Protein AF-A0AAV9BWQ8-F1 (afdb_monomer_lite)

Radius of gyration: 29.2 Å; chains: 1; bounding box: 65×79×68 Å

Sequence (213 aa):
MFTISGAEAYKNYTVGDKLGWFDDLQTPEINYQKWVDGKNFSLGDFLIFNTDKNHSVIQTYNQTTYKLCDYYDATDDTTEWSTAQPAVDNTAVTVAVPLLKEGTTYFFSGNYDGEQCQHGQHFEIDVSHGAGLPPDLKSQYSSGGGDSPGPSASTSGADDQSTPDTVIPSNFDKPTDNGNAKEASTSAAVVGGGGGLGPMGVVVVVGWAWMVW

Structure (mmCIF, N/CA/C/O backbone):
data_AF-A0AAV9BWQ8-F1
#
_entry.id   AF-A0AAV9BWQ8-F1
#
loop_
_atom_site.group_PDB
_atom_site.id
_atom_site.type_symbol
_atom_site.label_atom_id
_atom_site.label_alt_id
_atom_site.label_comp_id
_atom_site.label_asym_id
_atom_site.label_entity_id
_atom_site.label_seq_id
_atom_site.pdbx_PDB_ins_code
_atom_site.Cartn_x
_atom_site.Cartn_y
_atom_site.Cartn_z
_atom_site.occupancy
_atom_site.B_iso_or_equiv
_atom_site.auth_seq_id
_atom_site.auth_comp_id
_atom_site.auth_asym_id
_atom_site.auth_atom_id
_atom_site.pdbx_PDB_model_num
ATOM 1 N N . MET A 1 1 ? -36.352 -0.704 21.740 1.00 42.94 1 MET A N 1
ATOM 2 C CA . MET A 1 1 ? -35.110 -1.503 21.746 1.00 42.94 1 MET A CA 1
ATOM 3 C C . MET A 1 1 ? -33.990 -0.568 21.338 1.00 42.94 1 MET A C 1
ATOM 5 O O . MET A 1 1 ? -34.019 -0.091 20.216 1.00 42.94 1 MET A O 1
ATOM 9 N N . PHE A 1 2 ? -33.091 -0.222 22.258 1.00 44.94 2 PHE A N 1
ATOM 10 C CA . PHE A 1 2 ? -31.876 0.517 21.922 1.00 44.94 2 PHE A CA 1
ATOM 11 C C . PHE A 1 2 ? -30.828 -0.512 21.512 1.00 44.94 2 PHE A C 1
ATOM 13 O O . PHE A 1 2 ? -30.399 -1.317 22.336 1.00 44.94 2 PHE A O 1
ATOM 20 N N . THR A 1 3 ? -30.471 -0.539 20.232 1.00 43.88 3 THR A N 1
ATOM 21 C CA . THR A 1 3 ? -29.287 -1.256 19.769 1.00 43.88 3 THR A CA 1
ATOM 22 C C . THR A 1 3 ? -28.078 -0.474 20.262 1.00 43.88 3 THR A C 1
ATOM 24 O O . THR A 1 3 ? -27.823 0.633 19.793 1.00 43.88 3 THR A O 1
ATOM 27 N N . ILE A 1 4 ? -27.363 -1.017 21.245 1.00 48.72 4 ILE A N 1
ATOM 28 C CA . ILE A 1 4 ? -26.025 -0.534 21.579 1.00 48.72 4 ILE A CA 1
ATOM 29 C C . ILE A 1 4 ? -25.166 -0.897 20.369 1.00 48.72 4 ILE A C 1
ATOM 31 O O . ILE A 1 4 ? -24.849 -2.067 20.169 1.00 48.72 4 ILE A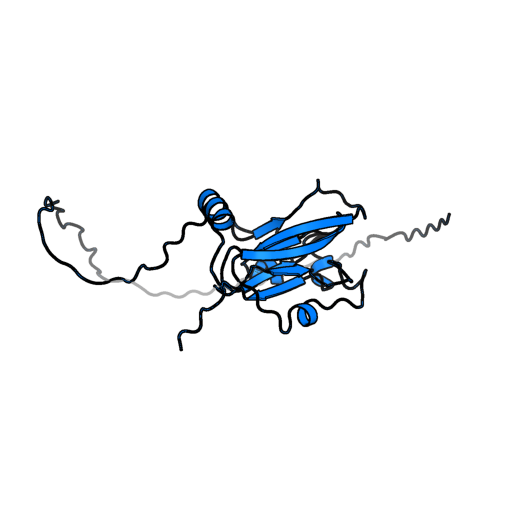 O 1
ATOM 35 N N . SER A 1 5 ? -24.877 0.087 19.517 1.00 52.53 5 SER A N 1
ATOM 36 C CA . SER A 1 5 ? -23.858 -0.064 18.483 1.00 52.53 5 SER A CA 1
ATOM 37 C C . SER A 1 5 ? -22.551 -0.336 19.216 1.00 52.53 5 SER A C 1
ATOM 39 O O . SER A 1 5 ? -22.066 0.526 19.948 1.00 52.53 5 SER A O 1
ATOM 41 N N . GLY A 1 6 ? -22.029 -1.557 19.102 1.00 50.12 6 GLY A N 1
ATOM 42 C CA . GLY A 1 6 ? -20.669 -1.838 19.543 1.00 50.12 6 GLY A CA 1
ATOM 43 C C . GLY A 1 6 ? -19.727 -0.889 18.809 1.00 50.12 6 GLY A C 1
ATOM 44 O O . GLY A 1 6 ? -19.946 -0.608 17.632 1.00 50.12 6 GLY A O 1
ATOM 45 N N . ALA A 1 7 ? -18.722 -0.359 19.504 1.00 57.81 7 ALA A N 1
ATOM 46 C CA . ALA A 1 7 ? -17.639 0.342 18.832 1.00 57.81 7 ALA A CA 1
ATOM 47 C C . ALA A 1 7 ? -17.035 -0.627 17.807 1.00 57.81 7 ALA A C 1
ATOM 49 O O . ALA A 1 7 ? -16.604 -1.720 18.187 1.00 57.81 7 ALA A O 1
ATOM 50 N N . GLU A 1 8 ? -17.068 -0.277 16.520 1.00 67.75 8 GLU A N 1
ATOM 51 C CA . GLU A 1 8 ? -16.356 -1.066 15.522 1.00 67.75 8 GLU A CA 1
ATOM 52 C C . GLU A 1 8 ? -14.868 -1.022 15.873 1.00 67.75 8 GLU A C 1
ATOM 54 O O . GLU A 1 8 ? -14.282 0.048 16.031 1.00 67.75 8 GLU A O 1
ATOM 59 N N . ALA A 1 9 ? -14.278 -2.195 16.096 1.00 83.06 9 ALA A N 1
ATOM 60 C CA . ALA A 1 9 ? -12.858 -2.296 16.377 1.00 83.06 9 ALA A CA 1
ATOM 61 C C . ALA A 1 9 ? -12.066 -2.019 15.094 1.00 83.06 9 ALA A C 1
ATOM 63 O O . ALA A 1 9 ? -12.420 -2.540 14.034 1.00 83.06 9 ALA A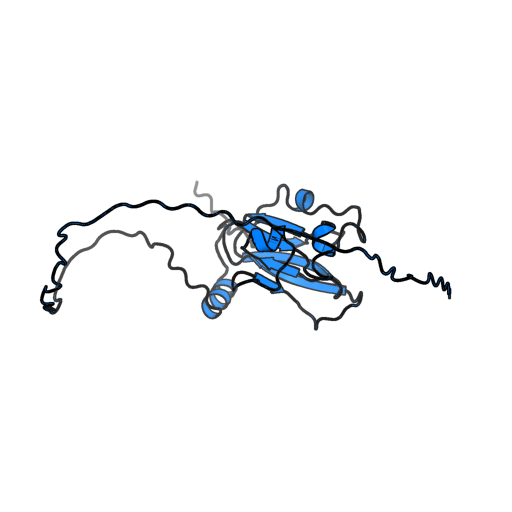 O 1
ATOM 64 N N . TYR A 1 10 ? -10.982 -1.250 15.219 1.00 94.19 10 TYR A N 1
ATOM 65 C CA . TYR A 1 10 ? -10.008 -1.047 14.147 1.00 94.19 10 TYR A CA 1
ATOM 66 C C . TYR A 1 10 ? -9.435 -2.382 13.674 1.00 94.19 10 TYR A C 1
ATOM 68 O O . TYR A 1 10 ? -9.206 -3.300 14.473 1.00 94.19 10 TYR A O 1
ATOM 76 N N . LYS A 1 11 ? -9.214 -2.492 12.367 1.00 96.56 11 LYS A N 1
ATOM 77 C CA . LYS A 1 11 ? -8.827 -3.730 11.692 1.00 96.56 11 LYS A CA 1
ATOM 78 C C . LYS A 1 11 ? -7.412 -3.633 11.152 1.00 96.56 11 LYS A C 1
ATOM 80 O O . LYS A 1 11 ? -6.976 -2.595 10.667 1.00 96.56 11 LYS A O 1
ATOM 85 N N . ASN A 1 12 ? -6.735 -4.775 11.160 1.00 97.81 12 ASN A N 1
ATOM 86 C CA . ASN A 1 12 ? -5.465 -4.956 10.474 1.00 97.81 12 ASN A CA 1
ATOM 87 C C . ASN A 1 12 ? -5.713 -5.783 9.212 1.00 97.81 12 ASN A C 1
ATOM 89 O O . ASN A 1 12 ? -6.176 -6.923 9.298 1.00 97.81 12 ASN A O 1
ATOM 93 N N . TYR A 1 13 ? -5.388 -5.224 8.054 1.00 98.50 13 TYR A N 1
ATOM 94 C CA . TYR A 1 13 ? -5.490 -5.886 6.761 1.00 98.50 13 TYR A CA 1
ATOM 95 C C . TYR A 1 13 ? -4.105 -6.314 6.294 1.00 98.50 13 TYR A C 1
ATOM 97 O O . TYR A 1 13 ? -3.257 -5.475 6.005 1.00 98.50 13 TYR A O 1
ATOM 105 N N . THR A 1 14 ? -3.865 -7.619 6.195 1.00 98.69 14 THR A N 1
ATOM 106 C CA . THR A 1 14 ? -2.623 -8.130 5.605 1.00 98.69 14 THR A CA 1
ATOM 107 C C . THR A 1 14 ? -2.6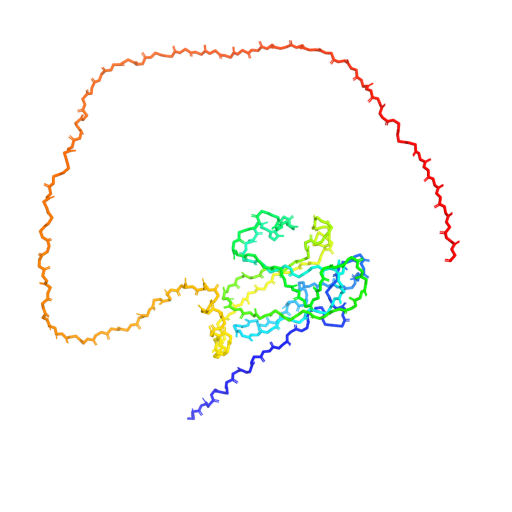95 -8.021 4.089 1.00 98.69 14 THR A C 1
ATOM 109 O O . THR A 1 14 ? -3.511 -8.693 3.456 1.00 98.69 14 THR A O 1
ATOM 112 N N . VAL A 1 15 ? -1.858 -7.159 3.516 1.00 98.75 15 VAL A N 1
ATOM 113 C CA . VAL A 1 15 ? -1.804 -6.897 2.074 1.00 98.75 15 VAL A CA 1
ATOM 114 C C . VAL A 1 15 ? -1.319 -8.146 1.343 1.00 98.75 15 VAL A C 1
ATOM 116 O O . VAL A 1 15 ? -0.321 -8.747 1.735 1.00 98.75 15 VAL A O 1
ATOM 119 N N . GLY A 1 16 ? -2.078 -8.577 0.331 1.00 98.19 16 GLY A N 1
ATOM 120 C CA . GLY A 1 16 ? -1.796 -9.803 -0.423 1.00 98.19 16 GLY A CA 1
ATOM 121 C C . GLY A 1 16 ? -1.959 -11.105 0.371 1.00 98.19 16 GLY A C 1
ATOM 122 O O . GLY A 1 16 ? -1.564 -12.172 -0.094 1.00 98.19 16 GLY A O 1
ATOM 123 N N . ASP A 1 17 ? -2.548 -11.054 1.568 1.00 97.88 17 ASP A N 1
ATOM 124 C CA . ASP A 1 17 ? -2.766 -12.206 2.445 1.00 97.88 17 ASP A CA 1
ATOM 125 C C . ASP A 1 17 ? -1.473 -13.016 2.695 1.00 97.88 17 ASP A C 1
ATOM 127 O O . ASP A 1 17 ? -0.549 -12.545 3.354 1.00 97.88 17 ASP A O 1
ATOM 131 N N . LYS A 1 18 ? -1.400 -14.256 2.196 1.00 97.56 18 LYS A N 1
ATOM 132 C CA . LYS A 1 18 ? -0.220 -15.130 2.339 1.00 97.56 18 LYS A CA 1
ATOM 133 C C . LYS A 1 18 ? 0.846 -14.886 1.275 1.00 97.56 18 LYS A C 1
ATOM 135 O O . LYS A 1 18 ? 1.959 -15.373 1.440 1.00 97.56 18 LYS A O 1
ATOM 140 N N . LEU A 1 19 ? 0.478 -14.213 0.190 1.00 98.12 19 LEU A N 1
ATOM 141 C CA . LEU A 1 19 ? 1.364 -13.921 -0.930 1.00 98.12 19 LEU A CA 1
ATOM 142 C C . LEU A 1 19 ? 2.254 -12.711 -0.623 1.00 98.12 19 LEU A C 1
ATOM 144 O O . LEU A 1 19 ? 3.373 -12.666 -1.107 1.00 98.12 19 LEU A O 1
ATOM 148 N N . GLY A 1 20 ? 1.805 -11.798 0.244 1.00 98.25 20 GLY A N 1
ATOM 149 C CA . GLY A 1 20 ? 2.589 -10.645 0.689 1.00 98.25 20 GLY A CA 1
ATOM 150 C C . GLY A 1 20 ? 2.551 -9.468 -0.285 1.00 98.25 20 GLY A C 1
ATOM 151 O O . GLY A 1 20 ? 1.622 -9.339 -1.082 1.00 98.25 20 GLY A O 1
ATOM 152 N N . TRP A 1 21 ? 3.546 -8.588 -0.167 1.00 98.62 21 TRP A N 1
ATOM 153 C CA . TRP A 1 21 ? 3.700 -7.374 -0.963 1.00 98.62 21 TRP A CA 1
ATOM 154 C C . TRP A 1 21 ? 4.874 -7.508 -1.935 1.00 98.62 21 TRP A C 1
ATOM 156 O O . TRP A 1 21 ? 5.981 -7.081 -1.631 1.00 98.62 21 TRP A O 1
ATOM 166 N N . PHE A 1 22 ? 4.612 -8.086 -3.103 1.00 98.19 22 PHE A N 1
ATOM 167 C CA . PHE A 1 22 ? 5.568 -8.307 -4.194 1.00 98.19 22 PHE A CA 1
ATOM 168 C C . PHE A 1 22 ? 4.934 -8.003 -5.559 1.00 98.19 22 PHE A C 1
ATOM 170 O O . PHE A 1 22 ? 3.705 -7.920 -5.670 1.00 98.19 22 PHE A O 1
ATOM 177 N N . ASP A 1 23 ? 5.758 -7.830 -6.588 1.00 97.69 23 ASP A N 1
ATOM 178 C CA . ASP A 1 23 ? 5.297 -7.709 -7.974 1.00 97.69 23 ASP A CA 1
ATOM 179 C C . ASP A 1 23 ? 4.858 -9.060 -8.577 1.00 97.69 23 ASP A C 1
ATOM 181 O O . ASP A 1 23 ? 5.031 -10.136 -7.987 1.00 97.69 23 ASP A O 1
ATOM 185 N N . ASP A 1 24 ? 4.241 -9.000 -9.758 1.00 96.50 24 ASP A N 1
ATOM 186 C CA . ASP A 1 24 ? 3.744 -10.171 -10.482 1.00 96.50 24 ASP A CA 1
ATOM 187 C C . ASP A 1 24 ? 4.852 -11.020 -11.127 1.00 96.50 24 ASP A C 1
ATOM 189 O O . ASP A 1 24 ? 4.616 -12.184 -11.464 1.00 96.50 24 ASP A O 1
ATOM 193 N N . LEU A 1 25 ? 6.076 -10.495 -11.236 1.00 96.69 25 LEU A N 1
ATOM 194 C CA . LEU A 1 25 ? 7.233 -11.244 -11.720 1.00 96.69 25 LEU A CA 1
ATOM 195 C C . LEU A 1 25 ? 7.736 -12.206 -10.644 1.00 96.69 25 LEU A C 1
ATOM 197 O O . LEU A 1 25 ? 8.076 -13.355 -10.943 1.00 96.69 25 LEU A O 1
ATOM 201 N N . GLN A 1 26 ? 7.762 -11.756 -9.390 1.00 95.94 26 GLN A N 1
ATOM 202 C CA . GLN A 1 26 ? 8.142 -12.572 -8.243 1.00 95.94 26 GLN A CA 1
ATOM 203 C C . GLN A 1 26 ? 6.993 -13.464 -7.771 1.00 95.94 26 GLN A C 1
ATOM 205 O O . GLN A 1 26 ? 7.217 -14.635 -7.450 1.00 95.94 26 GLN A O 1
ATOM 210 N N . THR A 1 27 ? 5.766 -12.934 -7.733 1.00 97.38 27 THR A N 1
ATOM 211 C CA . THR A 1 27 ? 4.587 -13.654 -7.229 1.00 97.38 27 THR A CA 1
ATOM 212 C C . THR A 1 27 ? 3.426 -13.588 -8.229 1.00 97.38 27 THR A C 1
ATOM 214 O O . THR A 1 27 ? 2.460 -12.870 -7.995 1.00 97.38 27 THR A O 1
ATOM 217 N N . PRO A 1 28 ? 3.430 -14.394 -9.309 1.00 97.31 28 PRO A N 1
ATOM 218 C CA . PRO A 1 28 ? 2.453 -14.278 -10.405 1.00 97.31 28 PRO A CA 1
ATOM 219 C C . PRO A 1 28 ? 0.980 -14.491 -10.028 1.00 97.31 28 PRO A C 1
ATOM 221 O O . PRO A 1 28 ? 0.079 -14.169 -10.799 1.00 97.31 28 PRO A O 1
ATOM 224 N N . GLU A 1 29 ? 0.710 -15.087 -8.864 1.00 97.19 29 GLU A N 1
ATOM 225 C CA . GLU A 1 29 ? -0.651 -15.312 -8.366 1.00 97.19 29 GLU A CA 1
ATOM 226 C C . GLU A 1 29 ? -1.250 -14.082 -7.662 1.00 97.19 29 GLU A C 1
ATOM 228 O O . GLU A 1 29 ? -2.447 -14.080 -7.351 1.00 97.19 29 GLU A O 1
ATOM 233 N N . ILE A 1 30 ? -0.446 -13.047 -7.385 1.00 97.12 30 ILE A N 1
ATOM 234 C CA . ILE A 1 30 ? -0.905 -11.859 -6.670 1.00 97.12 30 ILE A CA 1
ATOM 235 C C . ILE A 1 30 ? -1.810 -10.998 -7.552 1.00 97.12 30 ILE A C 1
ATOM 237 O O . ILE A 1 30 ? -1.550 -10.749 -8.724 1.00 97.12 30 ILE A O 1
ATOM 241 N N . ASN A 1 31 ? -2.908 -10.524 -6.971 1.00 97.56 31 ASN A N 1
ATOM 242 C CA . ASN A 1 31 ? -3.768 -9.535 -7.603 1.00 97.56 31 ASN A CA 1
ATOM 243 C C . ASN A 1 31 ? -4.335 -8.623 -6.520 1.00 97.56 31 ASN A C 1
ATOM 245 O O . ASN A 1 31 ? -5.271 -8.999 -5.807 1.00 97.56 31 ASN A O 1
ATOM 249 N N . TYR A 1 32 ? -3.754 -7.432 -6.377 1.00 98.56 32 TYR A N 1
ATOM 250 C CA . TYR A 1 32 ? -4.147 -6.532 -5.299 1.00 98.56 32 TYR A CA 1
ATOM 251 C C . TYR A 1 32 ? -5.538 -5.941 -5.487 1.00 98.56 32 TYR A C 1
ATOM 253 O O . TYR A 1 32 ? -6.217 -5.721 -4.493 1.00 98.56 32 TYR A O 1
ATOM 261 N N . GLN A 1 33 ? -6.014 -5.770 -6.724 1.00 96.38 33 GLN A N 1
ATOM 262 C CA . GLN A 1 33 ? -7.392 -5.337 -6.959 1.00 96.38 33 GLN A CA 1
ATOM 263 C C . GLN A 1 33 ? -8.382 -6.359 -6.392 1.00 96.38 33 GLN A C 1
ATOM 265 O O . GLN A 1 33 ? -9.246 -6.022 -5.590 1.00 96.38 33 GLN A O 1
ATOM 270 N N . LYS A 1 34 ? -8.181 -7.640 -6.712 1.00 97.94 34 LYS A N 1
ATOM 271 C CA . LYS A 1 34 ? -8.979 -8.737 -6.156 1.00 97.94 34 LYS A CA 1
ATOM 272 C C . LYS A 1 34 ? -8.825 -8.853 -4.640 1.00 97.94 34 LYS A C 1
ATOM 274 O O . LYS A 1 34 ? -9.756 -9.270 -3.957 1.00 97.94 34 LYS A O 1
ATOM 279 N N . TRP A 1 35 ? -7.649 -8.527 -4.106 1.00 98.44 35 TRP A N 1
ATOM 280 C CA . TRP A 1 35 ? -7.456 -8.456 -2.664 1.00 98.44 35 TRP A CA 1
ATOM 281 C C . TRP A 1 35 ? -8.253 -7.297 -2.050 1.00 98.44 35 TRP A C 1
ATOM 283 O O . TRP A 1 35 ? -8.842 -7.494 -0.993 1.00 98.44 35 TRP A O 1
ATOM 293 N N . VAL A 1 36 ? -8.329 -6.126 -2.678 1.00 98.50 36 VAL A N 1
ATOM 294 C CA . VAL A 1 36 ? -9.141 -4.993 -2.199 1.00 98.50 36 VAL A CA 1
ATOM 295 C C . VAL A 1 36 ? -10.638 -5.320 -2.232 1.00 98.50 36 VAL A C 1
ATOM 297 O O . VAL A 1 36 ? -11.370 -4.925 -1.322 1.00 98.50 36 VAL A O 1
ATOM 300 N N . ASP A 1 37 ? -11.093 -6.071 -3.236 1.00 97.69 37 ASP A N 1
ATOM 301 C CA . ASP A 1 37 ? -12.511 -6.356 -3.459 1.00 97.69 37 ASP A CA 1
ATOM 302 C C . ASP A 1 37 ? -13.226 -6.902 -2.205 1.00 97.69 37 ASP A C 1
ATOM 304 O O . ASP A 1 37 ? -12.840 -7.901 -1.591 1.00 97.69 37 ASP A O 1
ATOM 308 N N . GLY A 1 38 ? -14.323 -6.238 -1.826 1.00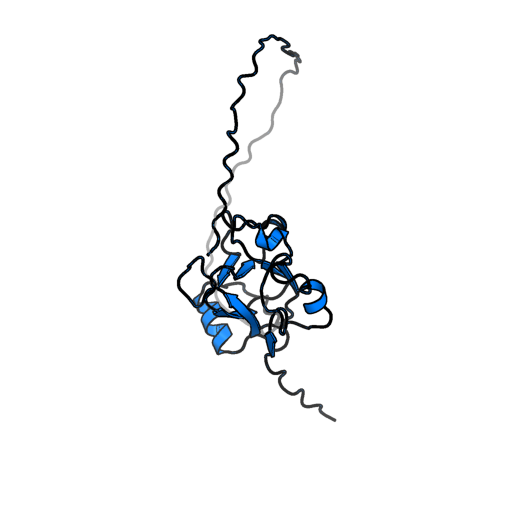 94.31 38 GLY A N 1
ATOM 309 C CA . GLY A 1 38 ? -15.165 -6.623 -0.688 1.00 94.31 38 GLY A CA 1
ATOM 310 C C . GLY A 1 38 ? -14.619 -6.246 0.695 1.00 94.31 38 GLY A C 1
ATOM 311 O O . GLY A 1 38 ? -15.266 -6.562 1.696 1.00 94.31 38 GLY A O 1
ATOM 312 N N . LYS A 1 39 ? -13.465 -5.570 0.781 1.00 97.81 39 LYS A N 1
ATOM 313 C CA . LYS A 1 39 ? -12.956 -4.981 2.030 1.00 97.81 39 LYS A CA 1
ATOM 314 C C . LYS A 1 39 ? -13.510 -3.566 2.226 1.00 97.81 39 LYS A C 1
ATOM 316 O O . LYS A 1 39 ? -13.844 -2.881 1.266 1.00 97.81 39 LYS A O 1
ATOM 321 N N . ASN A 1 40 ? -13.614 -3.135 3.484 1.00 96.81 40 ASN A N 1
ATOM 322 C CA . ASN A 1 40 ? -14.054 -1.785 3.837 1.00 96.81 40 ASN A CA 1
ATOM 323 C C . ASN A 1 40 ? -13.034 -1.135 4.767 1.00 96.81 40 ASN A C 1
ATOM 325 O O . ASN A 1 40 ? -12.954 -1.493 5.945 1.00 96.81 40 ASN A O 1
ATOM 329 N N . PHE A 1 41 ? -12.274 -0.189 4.232 1.00 98.25 41 PHE A N 1
ATOM 330 C CA . PHE A 1 41 ? -11.227 0.506 4.965 1.00 98.25 41 PHE A CA 1
ATOM 331 C C . PHE A 1 41 ? -11.803 1.732 5.669 1.00 98.25 41 PHE A C 1
ATOM 333 O O . PHE A 1 41 ? -12.628 2.469 5.120 1.00 98.25 41 PHE A O 1
ATOM 340 N N . SER A 1 42 ? -11.402 1.928 6.918 1.00 97.75 42 SER A N 1
ATOM 341 C CA . SER A 1 42 ? -11.826 3.060 7.735 1.00 97.75 42 SER A CA 1
ATOM 342 C C . SER A 1 42 ? -10.637 3.745 8.389 1.00 97.75 42 SER A C 1
ATOM 344 O O . SER A 1 42 ? -9.567 3.152 8.538 1.00 97.75 42 SER A O 1
ATOM 346 N N . LEU A 1 43 ? -10.834 4.993 8.811 1.00 97.25 43 LEU A N 1
ATOM 347 C CA . LEU A 1 43 ? -9.869 5.685 9.656 1.00 97.25 43 LEU A CA 1
ATOM 348 C C . LEU A 1 43 ? -9.467 4.815 10.854 1.00 97.25 43 LEU A C 1
ATOM 350 O O . LEU A 1 43 ? -10.309 4.224 11.528 1.00 97.25 43 LEU A O 1
ATOM 354 N N . GLY A 1 44 ? -8.164 4.764 11.115 1.00 96.00 44 GLY A N 1
ATOM 355 C CA . GLY A 1 44 ? -7.573 4.017 12.220 1.00 96.00 44 GLY A CA 1
ATOM 356 C C . GLY A 1 44 ? -7.326 2.534 11.952 1.00 96.00 44 GLY A C 1
ATOM 357 O O . GLY A 1 44 ? -6.652 1.896 12.762 1.00 96.00 44 GLY A O 1
ATOM 358 N N . ASP A 1 45 ? -7.805 1.994 10.828 1.00 98.25 45 ASP A N 1
ATOM 359 C CA . ASP A 1 45 ? -7.367 0.684 10.348 1.00 98.25 45 ASP A CA 1
ATOM 360 C C . ASP A 1 45 ? -5.881 0.721 9.949 1.00 98.25 45 ASP A C 1
ATOM 362 O O . ASP A 1 45 ? -5.310 1.778 9.665 1.00 98.25 45 ASP A O 1
ATOM 366 N N . PHE A 1 46 ? -5.258 -0.454 9.896 1.00 98.06 46 PHE A N 1
ATOM 367 C CA . PHE A 1 46 ? -3.877 -0.626 9.454 1.00 98.06 46 PHE A CA 1
ATOM 368 C C . PHE A 1 46 ? -3.791 -1.534 8.237 1.00 98.06 46 PHE A C 1
ATOM 370 O O . PHE A 1 46 ? -4.436 -2.584 8.174 1.00 98.06 46 PHE A O 1
ATOM 377 N N . LEU A 1 47 ? -2.902 -1.178 7.316 1.00 98.81 47 LEU A N 1
ATOM 378 C CA . LEU A 1 47 ? -2.416 -2.073 6.276 1.00 98.81 47 LEU A CA 1
ATOM 379 C C . LEU A 1 47 ? -1.080 -2.670 6.715 1.00 98.81 47 LEU A C 1
ATOM 381 O O . LEU A 1 47 ? -0.160 -1.949 7.099 1.00 98.81 47 LEU A O 1
ATOM 385 N N . ILE A 1 48 ? -0.985 -3.995 6.680 1.00 98.69 48 ILE A N 1
ATOM 386 C CA . ILE A 1 48 ? 0.196 -4.751 7.092 1.00 98.69 48 ILE A CA 1
ATOM 387 C C . ILE A 1 48 ? 0.845 -5.337 5.844 1.00 98.69 48 ILE A C 1
ATOM 389 O O . ILE A 1 48 ? 0.327 -6.285 5.250 1.00 98.69 48 ILE A O 1
ATOM 393 N N . PHE A 1 49 ? 1.982 -4.771 5.465 1.00 98.75 49 PHE A N 1
ATOM 394 C CA . PHE A 1 49 ? 2.777 -5.185 4.319 1.00 98.75 49 PHE A CA 1
ATOM 395 C C . PHE A 1 49 ? 3.857 -6.154 4.789 1.00 98.75 49 PHE A C 1
ATOM 397 O O . PHE A 1 49 ? 4.771 -5.761 5.513 1.00 98.75 49 PHE A O 1
ATOM 404 N N . ASN A 1 50 ? 3.746 -7.420 4.392 1.00 98.38 50 ASN A N 1
ATOM 405 C CA . ASN A 1 50 ? 4.811 -8.405 4.565 1.00 98.38 50 ASN A CA 1
ATOM 406 C C . ASN A 1 50 ? 5.618 -8.457 3.271 1.00 98.38 50 ASN A C 1
ATOM 408 O O . ASN A 1 50 ? 5.079 -8.845 2.237 1.00 98.38 50 ASN A O 1
ATOM 412 N N . THR A 1 51 ? 6.875 -8.039 3.338 1.00 97.31 51 THR A N 1
ATOM 413 C CA . THR A 1 51 ? 7.747 -7.820 2.179 1.00 97.31 51 THR A CA 1
ATOM 414 C C . THR A 1 51 ? 9.193 -8.160 2.547 1.00 97.31 51 THR A C 1
ATOM 416 O O . THR A 1 51 ? 9.464 -8.708 3.618 1.00 97.31 51 THR A O 1
ATOM 419 N N . ASP A 1 52 ? 10.138 -7.835 1.681 1.00 96.12 52 ASP A N 1
ATOM 420 C CA . ASP A 1 52 ? 11.554 -7.708 1.999 1.00 96.12 52 ASP A CA 1
ATOM 421 C C . ASP A 1 52 ? 12.037 -6.263 1.772 1.00 96.12 52 ASP A C 1
ATOM 423 O O . ASP A 1 52 ? 11.261 -5.387 1.380 1.00 96.12 52 ASP A O 1
ATOM 427 N N . LYS A 1 53 ? 13.312 -5.989 2.058 1.00 94.56 53 LYS A N 1
ATOM 428 C CA . LYS A 1 53 ? 13.886 -4.646 1.883 1.00 94.56 53 LYS A CA 1
ATOM 429 C C . LYS A 1 53 ? 14.048 -4.236 0.416 1.00 94.56 53 LYS A C 1
ATOM 431 O O . LYS A 1 53 ? 14.287 -3.062 0.140 1.00 94.56 53 LYS A O 1
ATOM 436 N N . ASN A 1 54 ? 13.905 -5.179 -0.511 1.00 94.56 54 ASN A N 1
ATOM 437 C CA . ASN A 1 54 ? 14.008 -4.946 -1.940 1.00 94.56 54 ASN A CA 1
ATOM 438 C C . ASN A 1 54 ? 12.749 -4.311 -2.548 1.00 94.56 54 ASN A C 1
ATOM 440 O O . ASN A 1 54 ? 12.751 -3.986 -3.733 1.00 94.56 54 ASN A O 1
ATOM 444 N N . HIS A 1 55 ? 11.704 -4.087 -1.750 1.00 95.44 55 HIS A N 1
ATOM 445 C CA . HIS A 1 55 ? 10.479 -3.419 -2.177 1.00 95.44 55 HIS A CA 1
ATOM 446 C C . HIS A 1 55 ? 10.140 -2.279 -1.217 1.00 95.44 55 HIS A C 1
ATOM 448 O O . HIS A 1 55 ? 10.223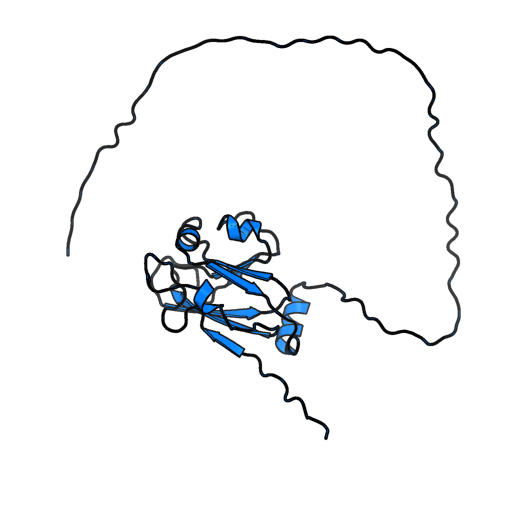 -2.423 0.005 1.00 95.44 55 HIS A O 1
ATOM 454 N N . SER A 1 56 ? 9.713 -1.148 -1.769 1.00 95.81 56 SER A N 1
ATOM 455 C CA . SER A 1 56 ? 9.211 -0.011 -0.995 1.00 95.81 56 SER A CA 1
ATOM 456 C C . SER A 1 56 ? 7.691 -0.060 -0.825 1.00 95.81 56 SER A C 1
ATOM 458 O O . SER A 1 56 ? 6.969 -0.717 -1.586 1.00 95.81 56 SER A O 1
ATOM 460 N N . VAL A 1 57 ? 7.210 0.645 0.202 1.00 97.94 57 VAL A N 1
ATOM 461 C CA . VAL A 1 57 ? 5.787 0.886 0.468 1.00 97.94 57 VAL A CA 1
ATOM 462 C C . VAL A 1 57 ? 5.555 2.390 0.393 1.00 97.94 57 VAL A C 1
ATOM 464 O O . VAL A 1 57 ? 5.741 3.112 1.374 1.00 97.94 57 VAL A O 1
ATOM 467 N N . ILE A 1 58 ? 5.168 2.866 -0.787 1.00 97.81 58 ILE A N 1
ATOM 468 C CA . ILE A 1 58 ? 4.819 4.266 -1.018 1.00 97.81 58 ILE A CA 1
ATOM 469 C C . ILE A 1 58 ? 3.316 4.423 -0.828 1.00 97.81 58 ILE A C 1
ATOM 471 O O . ILE A 1 58 ? 2.533 3.712 -1.452 1.00 97.81 58 ILE A O 1
ATOM 475 N N . GLN A 1 59 ? 2.914 5.362 0.022 1.00 98.38 59 GLN A N 1
ATOM 476 C CA . GLN A 1 59 ? 1.542 5.839 0.148 1.00 98.38 59 GLN A CA 1
ATOM 477 C C . GLN A 1 59 ? 1.450 7.217 -0.495 1.00 98.38 59 GLN A C 1
ATOM 479 O O . GLN A 1 59 ? 2.237 8.097 -0.158 1.00 98.38 59 GLN A O 1
ATOM 484 N N . THR A 1 60 ? 0.467 7.440 -1.361 1.00 97.69 60 THR A N 1
ATOM 485 C CA . THR A 1 60 ? 0.186 8.774 -1.900 1.00 97.69 60 THR A CA 1
ATOM 486 C C . THR A 1 60 ? -1.309 9.047 -1.974 1.00 97.69 60 THR A C 1
ATOM 488 O O . THR A 1 60 ? -2.117 8.134 -2.148 1.00 97.69 60 THR A O 1
ATOM 491 N N . TYR A 1 61 ? -1.687 10.319 -1.865 1.00 96.88 61 TYR A N 1
ATOM 492 C CA . TYR A 1 61 ? -3.043 10.794 -2.171 1.00 96.88 61 TYR A CA 1
ATOM 493 C C . TYR A 1 61 ? -3.143 11.394 -3.584 1.00 96.88 61 TYR A C 1
ATOM 495 O O . TYR A 1 61 ? -4.218 11.814 -4.012 1.00 96.88 61 TYR A O 1
ATOM 503 N N . ASN A 1 62 ? -2.032 11.434 -4.327 1.00 96.06 62 ASN A N 1
ATOM 504 C CA . ASN A 1 62 ? -1.966 11.990 -5.671 1.00 96.06 62 ASN A CA 1
ATOM 505 C C . ASN A 1 62 ? -2.088 10.885 -6.732 1.00 96.06 62 ASN A C 1
ATOM 507 O O . ASN A 1 62 ? -1.203 10.048 -6.904 1.00 96.06 62 ASN A O 1
ATOM 511 N N . GLN A 1 63 ? -3.178 10.917 -7.501 1.00 95.81 63 GLN A N 1
ATOM 512 C CA . GLN A 1 63 ? -3.425 9.917 -8.540 1.00 95.81 63 GLN A CA 1
ATOM 513 C C . GLN A 1 63 ? -2.385 9.952 -9.674 1.00 95.81 63 GLN A C 1
ATOM 515 O O . GLN A 1 63 ? -2.119 8.922 -10.290 1.00 95.81 63 GLN A O 1
ATOM 520 N N . THR A 1 64 ? -1.811 11.117 -9.988 1.00 95.31 64 THR A N 1
ATOM 521 C CA . THR A 1 64 ? -0.797 11.247 -11.045 1.00 95.31 64 THR A CA 1
ATOM 522 C C . THR A 1 64 ? 0.496 10.554 -10.632 1.00 95.31 64 THR A C 1
ATOM 524 O O . THR A 1 64 ? 0.997 9.742 -11.402 1.00 95.31 64 THR A O 1
ATOM 527 N N . THR A 1 65 ? 0.975 10.800 -9.408 1.00 96.12 65 THR A N 1
ATOM 528 C CA . THR A 1 65 ? 2.124 10.103 -8.796 1.00 96.12 65 THR A CA 1
ATOM 529 C C . THR A 1 65 ? 1.944 8.585 -8.873 1.00 96.12 65 THR A C 1
ATOM 531 O O . THR A 1 65 ? 2.810 7.878 -9.379 1.00 96.12 65 THR A O 1
ATOM 534 N N . TYR A 1 66 ? 0.768 8.092 -8.473 1.00 97.38 66 TYR A N 1
ATOM 535 C CA . TYR A 1 66 ? 0.428 6.670 -8.556 1.00 97.38 66 TYR A CA 1
ATOM 536 C C . TYR A 1 66 ? 0.447 6.125 -9.991 1.00 97.38 66 TYR A C 1
ATOM 538 O O . TYR A 1 66 ? 1.093 5.120 -10.262 1.00 97.38 66 TYR A O 1
ATOM 546 N N . LYS A 1 67 ? -0.233 6.792 -10.935 1.00 96.69 67 LYS A N 1
ATOM 547 C CA . LYS A 1 67 ? -0.332 6.331 -12.333 1.00 96.69 67 LYS A CA 1
ATOM 548 C C . LYS A 1 67 ? 1.006 6.321 -13.065 1.00 96.69 67 LYS A C 1
ATOM 550 O O . LYS A 1 67 ? 1.164 5.551 -14.007 1.00 96.69 67 LYS A O 1
ATOM 555 N N . LEU A 1 68 ? 1.920 7.208 -12.682 1.00 96.56 68 LEU A N 1
ATOM 556 C CA . LEU A 1 68 ? 3.260 7.272 -13.254 1.00 96.56 68 LEU A CA 1
ATOM 557 C C . LEU A 1 68 ? 4.231 6.290 -12.588 1.00 96.56 68 LEU A C 1
ATOM 559 O O . LEU A 1 68 ? 5.321 6.107 -13.119 1.00 96.56 68 LEU A O 1
ATOM 563 N N . CYS A 1 69 ? 3.842 5.652 -11.474 1.00 97.00 69 CYS A N 1
ATOM 564 C CA . CYS A 1 69 ? 4.739 4.867 -10.624 1.00 97.00 69 CYS A CA 1
ATOM 565 C C . CYS A 1 69 ? 5.993 5.662 -10.205 1.00 97.00 69 CYS A C 1
ATOM 567 O O . CYS A 1 69 ? 7.071 5.095 -10.060 1.00 97.00 69 CYS A O 1
ATOM 569 N N . ASP A 1 70 ? 5.853 6.977 -10.021 1.00 94.12 70 ASP A N 1
ATOM 570 C CA . ASP A 1 70 ? 6.970 7.895 -9.799 1.00 94.12 70 ASP A CA 1
ATOM 571 C C . ASP A 1 70 ? 6.660 8.821 -8.624 1.00 94.12 70 ASP A C 1
ATOM 573 O O . ASP A 1 70 ? 5.665 9.551 -8.637 1.00 94.12 70 ASP A O 1
ATOM 577 N N . TYR A 1 71 ? 7.522 8.775 -7.605 1.00 88.06 71 TYR A N 1
ATOM 578 C CA . TYR A 1 71 ? 7.422 9.597 -6.401 1.00 88.06 71 TYR A CA 1
ATOM 579 C C . TYR A 1 71 ? 8.579 10.586 -6.220 1.00 88.06 71 TYR A C 1
ATOM 581 O O . TYR A 1 71 ? 8.605 11.290 -5.211 1.00 88.06 71 TYR A O 1
ATOM 589 N N . TYR A 1 72 ? 9.515 10.683 -7.172 1.00 83.69 72 TYR A N 1
ATOM 590 C CA . TYR A 1 72 ? 10.696 11.543 -7.029 1.00 83.69 72 TYR A CA 1
ATOM 591 C C . TYR A 1 72 ? 10.345 13.035 -6.981 1.00 83.69 72 TYR A C 1
ATOM 593 O O . TYR A 1 72 ? 10.976 13.789 -6.242 1.00 83.69 72 TYR A O 1
ATOM 601 N N . ASP A 1 73 ? 9.299 13.438 -7.704 1.00 81.31 73 ASP A N 1
ATOM 602 C CA . ASP A 1 73 ? 8.755 14.802 -7.698 1.00 81.31 73 ASP A CA 1
ATOM 603 C C . ASP A 1 73 ? 7.523 14.945 -6.783 1.00 81.31 73 ASP A C 1
ATOM 605 O O . ASP A 1 73 ? 6.734 15.890 -6.910 1.00 81.31 73 ASP A O 1
ATOM 609 N N . ALA A 1 74 ? 7.297 13.986 -5.881 1.00 78.44 74 ALA A N 1
ATOM 610 C CA . ALA A 1 74 ? 6.117 13.999 -5.034 1.00 78.44 74 ALA A CA 1
ATOM 611 C C . ALA A 1 74 ? 6.142 15.144 -4.007 1.00 78.44 74 ALA A C 1
ATOM 613 O O . ALA A 1 74 ? 7.169 15.482 -3.420 1.00 78.44 74 ALA A O 1
ATOM 614 N N . THR A 1 75 ? 4.968 15.733 -3.780 1.00 80.25 75 THR A N 1
ATOM 615 C CA . THR A 1 75 ? 4.726 16.755 -2.754 1.00 80.25 75 THR A CA 1
ATOM 616 C C . THR A 1 75 ? 4.453 16.116 -1.387 1.00 80.25 75 THR A C 1
ATOM 618 O O . THR A 1 75 ? 4.461 14.892 -1.248 1.00 80.25 75 THR A O 1
ATOM 621 N N . ASP A 1 76 ? 4.106 16.942 -0.393 1.00 83.81 76 ASP A N 1
ATOM 622 C CA . ASP A 1 76 ? 3.741 16.555 0.984 1.00 83.81 76 ASP A CA 1
ATOM 623 C C . ASP A 1 76 ? 2.595 15.515 1.102 1.00 83.81 76 ASP A C 1
ATOM 625 O O . ASP A 1 76 ? 2.298 15.034 2.192 1.00 83.81 76 ASP A O 1
ATOM 629 N N . ASP A 1 77 ? 1.953 15.138 -0.008 1.00 89.06 77 ASP A N 1
ATOM 630 C CA . ASP A 1 77 ? 0.901 14.117 -0.076 1.00 89.06 77 ASP A CA 1
ATOM 631 C C . ASP A 1 77 ? 1.433 12.682 -0.253 1.00 89.06 77 ASP A C 1
ATOM 633 O O . ASP A 1 77 ? 0.635 11.762 -0.455 1.00 89.06 77 ASP A O 1
ATOM 637 N N . THR A 1 78 ? 2.755 12.475 -0.225 1.00 94.88 78 THR A N 1
ATOM 638 C CA . THR A 1 78 ? 3.385 11.161 -0.433 1.00 94.88 78 THR A CA 1
ATOM 639 C C . THR A 1 78 ? 4.329 10.799 0.704 1.00 94.88 78 THR A C 1
ATOM 641 O O . THR A 1 78 ? 5.074 11.628 1.217 1.00 94.88 78 THR A O 1
ATOM 644 N N . THR A 1 79 ? 4.291 9.542 1.130 1.00 95.12 79 THR A N 1
ATOM 645 C CA . THR A 1 79 ? 5.097 9.022 2.234 1.00 95.12 79 THR A CA 1
ATOM 646 C C . THR A 1 79 ? 5.635 7.650 1.872 1.00 95.12 79 THR A C 1
ATOM 648 O O . THR A 1 79 ? 4.879 6.759 1.493 1.00 95.12 79 THR A O 1
ATOM 651 N N . GLU A 1 80 ? 6.942 7.469 2.030 1.00 95.00 80 GLU A N 1
ATOM 652 C CA . GLU A 1 80 ? 7.575 6.156 1.999 1.00 95.00 80 GLU A CA 1
ATOM 653 C C . GLU A 1 80 ? 7.625 5.583 3.418 1.00 95.00 80 GLU A C 1
ATOM 655 O O . GLU A 1 80 ? 8.213 6.172 4.329 1.00 95.00 80 GLU A O 1
ATOM 660 N N . TRP A 1 81 ? 6.989 4.430 3.611 1.00 96.19 81 TRP A N 1
ATOM 661 C CA . TRP A 1 81 ? 6.943 3.743 4.894 1.00 96.19 81 TRP A CA 1
ATOM 662 C C . TRP A 1 81 ? 8.026 2.675 4.968 1.00 96.19 81 TRP A C 1
ATOM 664 O O . TRP A 1 81 ? 8.132 1.813 4.099 1.00 96.19 81 TRP A O 1
ATOM 674 N N . SER A 1 82 ? 8.793 2.682 6.056 1.00 92.50 82 SER A N 1
ATOM 675 C CA . SER A 1 82 ? 9.803 1.659 6.309 1.00 92.50 82 SER A CA 1
ATOM 676 C C . SER A 1 82 ? 9.956 1.361 7.798 1.00 92.50 82 SER A C 1
ATOM 678 O O . SER A 1 82 ? 9.773 2.228 8.652 1.00 92.50 82 SER A O 1
ATOM 680 N N . THR A 1 83 ? 10.319 0.118 8.109 1.00 89.50 83 THR A N 1
ATOM 681 C CA . THR A 1 83 ? 10.681 -0.350 9.458 1.00 89.50 83 THR A CA 1
ATOM 682 C C . THR A 1 83 ? 12.149 -0.765 9.567 1.00 89.50 83 THR A C 1
ATOM 684 O O . THR A 1 83 ? 12.607 -1.157 10.641 1.00 89.50 83 THR A O 1
ATOM 687 N N . ALA A 1 84 ? 12.907 -0.653 8.474 1.00 84.25 84 ALA A N 1
ATOM 688 C CA . ALA A 1 84 ? 14.318 -1.006 8.401 1.00 84.25 84 ALA A CA 1
ATOM 689 C C . ALA A 1 84 ? 15.106 0.028 7.586 1.00 84.25 84 ALA A C 1
ATOM 691 O O . ALA A 1 84 ? 14.554 0.816 6.822 1.00 84.25 84 ALA A O 1
ATOM 692 N N . GLN A 1 85 ? 16.430 0.025 7.735 1.00 84.00 85 GLN A N 1
ATOM 693 C CA . GLN A 1 85 ? 17.271 0.842 6.868 1.00 84.00 85 GLN A CA 1
ATOM 694 C C . GLN A 1 85 ? 17.168 0.337 5.416 1.00 84.00 85 GLN A C 1
ATOM 696 O O . GLN A 1 85 ? 17.244 -0.884 5.228 1.00 84.00 85 GLN A O 1
ATOM 701 N N . PRO A 1 86 ? 17.023 1.231 4.416 1.00 76.25 86 PRO A N 1
ATOM 702 C CA . PRO A 1 86 ? 16.939 0.828 3.018 1.00 76.25 86 PRO A CA 1
ATOM 703 C C . PRO A 1 86 ? 18.153 -0.005 2.616 1.00 76.25 86 PRO A C 1
ATOM 705 O O . PRO A 1 86 ? 19.299 0.397 2.836 1.00 76.25 86 PRO A O 1
ATOM 708 N N . ALA A 1 87 ? 17.896 -1.179 2.052 1.00 83.31 87 ALA A N 1
ATOM 709 C CA . ALA A 1 87 ? 18.912 -2.056 1.497 1.00 83.31 87 ALA A CA 1
ATOM 710 C C . ALA A 1 87 ? 18.284 -2.893 0.384 1.00 83.31 87 ALA A C 1
ATOM 712 O O . ALA A 1 87 ? 17.153 -3.340 0.508 1.00 83.31 87 ALA A O 1
ATOM 713 N N . VAL A 1 88 ? 19.030 -3.129 -0.686 1.00 86.25 88 VAL A N 1
ATOM 714 C CA . VAL A 1 88 ? 18.578 -3.933 -1.828 1.00 86.25 88 VAL A CA 1
ATOM 715 C C . VAL A 1 88 ? 18.911 -5.397 -1.527 1.00 86.25 88 VAL A C 1
ATOM 717 O O . VAL A 1 88 ? 19.918 -5.930 -1.995 1.00 86.25 88 VAL A O 1
ATOM 720 N N . ASP A 1 89 ? 18.143 -6.009 -0.623 1.00 91.38 89 ASP A N 1
ATOM 721 C CA . ASP A 1 89 ? 18.303 -7.406 -0.217 1.00 91.38 89 ASP A CA 1
ATOM 722 C C . ASP A 1 89 ? 16.955 -8.067 0.132 1.00 91.38 89 ASP A C 1
ATOM 724 O O . ASP A 1 89 ? 15.977 -7.401 0.468 1.00 91.38 89 ASP A O 1
ATOM 728 N N . ASN A 1 90 ? 16.918 -9.403 0.098 1.00 94.00 90 ASN A N 1
ATOM 729 C CA . ASN A 1 90 ? 15.700 -10.189 0.342 1.00 94.00 90 ASN A CA 1
ATOM 730 C C . ASN A 1 90 ? 15.437 -10.441 1.841 1.00 94.00 90 ASN A C 1
ATOM 732 O O . ASN A 1 90 ? 14.811 -11.436 2.217 1.00 94.00 90 ASN A O 1
ATOM 736 N N . THR A 1 91 ? 15.963 -9.600 2.737 1.00 95.44 91 THR A N 1
ATOM 737 C CA . THR A 1 91 ? 15.675 -9.727 4.169 1.00 95.44 91 THR A CA 1
ATOM 738 C C . THR A 1 91 ? 14.221 -9.363 4.412 1.00 95.44 91 THR A C 1
ATOM 740 O O . THR A 1 91 ? 13.821 -8.225 4.180 1.00 95.44 91 THR A O 1
ATOM 743 N N . ALA A 1 92 ? 13.452 -10.314 4.938 1.00 96.56 92 ALA A N 1
ATOM 744 C CA . ALA A 1 92 ? 12.049 -10.105 5.261 1.00 96.56 92 ALA A CA 1
ATOM 745 C C . ALA A 1 92 ? 11.855 -8.962 6.270 1.00 96.56 92 ALA A C 1
ATOM 747 O O . ALA A 1 92 ? 12.550 -8.880 7.289 1.00 96.56 92 ALA A O 1
ATOM 748 N N . VAL A 1 93 ? 10.865 -8.116 6.001 1.00 96.69 93 VAL A N 1
ATOM 749 C CA . VAL A 1 93 ? 10.424 -7.018 6.861 1.00 96.69 93 VAL A CA 1
ATOM 750 C C . VAL A 1 93 ? 8.899 -6.915 6.841 1.00 96.69 93 VAL A C 1
ATOM 752 O O . VAL A 1 93 ? 8.229 -7.329 5.894 1.00 96.69 93 VAL A O 1
ATOM 755 N N . THR A 1 94 ? 8.343 -6.335 7.901 1.00 97.88 94 THR A N 1
ATOM 756 C CA . THR A 1 94 ? 6.919 -6.002 7.971 1.00 97.88 94 THR A CA 1
ATOM 757 C C . THR A 1 94 ? 6.775 -4.504 8.176 1.00 97.88 94 THR A C 1
ATOM 759 O O . THR A 1 94 ? 7.393 -3.943 9.084 1.00 97.88 94 THR A O 1
ATOM 762 N N . VAL A 1 95 ? 5.949 -3.863 7.354 1.00 98.12 95 VAL A N 1
ATOM 763 C CA . VAL A 1 95 ? 5.622 -2.437 7.443 1.00 98.12 95 VAL A CA 1
ATOM 764 C C . VAL A 1 95 ? 4.143 -2.301 7.790 1.00 98.12 95 VAL A C 1
ATOM 766 O O . VAL A 1 95 ? 3.287 -2.890 7.134 1.00 98.12 95 VAL A O 1
ATOM 769 N N . ALA A 1 96 ? 3.840 -1.555 8.851 1.00 98.06 96 ALA A N 1
ATOM 770 C CA . ALA A 1 96 ? 2.472 -1.273 9.271 1.00 98.06 96 ALA A CA 1
ATOM 771 C C . ALA A 1 96 ? 2.138 0.183 8.945 1.00 98.06 96 ALA A C 1
ATOM 773 O O . ALA A 1 96 ? 2.798 1.089 9.452 1.00 98.06 96 ALA A O 1
ATOM 774 N N . VAL A 1 97 ? 1.116 0.394 8.117 1.00 98.31 97 VAL A N 1
ATOM 775 C CA . VAL A 1 97 ? 0.690 1.724 7.671 1.00 98.31 97 VAL A CA 1
ATOM 776 C C . VAL A 1 97 ? -0.690 2.046 8.247 1.00 98.31 97 VAL A C 1
ATOM 778 O O . VAL A 1 97 ? -1.648 1.343 7.914 1.00 98.31 97 VAL A O 1
ATOM 781 N N . PRO A 1 98 ? -0.823 3.073 9.106 1.00 97.38 98 PRO A N 1
ATOM 782 C CA . PRO A 1 98 ? -2.120 3.515 9.602 1.00 97.38 98 PRO A CA 1
ATOM 783 C C . PRO A 1 98 ? -2.884 4.317 8.539 1.00 97.38 98 PRO A C 1
ATOM 785 O O . PRO A 1 98 ? -2.318 5.165 7.846 1.00 97.38 98 PRO A O 1
ATOM 788 N N . LEU A 1 99 ? -4.197 4.112 8.455 1.00 97.69 99 LEU A N 1
ATOM 789 C CA . LEU A 1 99 ? -5.081 4.899 7.595 1.00 97.69 99 LEU A CA 1
ATOM 790 C C . LEU A 1 99 ? -5.569 6.141 8.345 1.00 97.69 99 LEU A C 1
ATOM 792 O O . LEU A 1 99 ? -6.448 6.071 9.204 1.00 97.69 99 LEU A O 1
ATOM 796 N N . LEU A 1 100 ? -4.949 7.283 8.044 1.00 95.94 100 LEU A N 1
ATOM 797 C CA . LEU A 1 100 ? -5.118 8.527 8.806 1.00 95.94 100 LEU A CA 1
ATOM 798 C C . LEU A 1 100 ? -6.022 9.569 8.136 1.00 95.94 100 LEU A C 1
ATOM 800 O O . LEU A 1 100 ? -6.428 10.529 8.789 1.00 95.94 100 LEU A O 1
ATOM 804 N N . LYS A 1 101 ? -6.339 9.389 6.852 1.00 95.31 101 LYS A N 1
ATOM 805 C CA . LYS A 1 101 ? -7.075 10.355 6.030 1.00 95.31 101 LYS A CA 1
ATOM 806 C C . LYS A 1 101 ? -8.196 9.656 5.269 1.00 95.31 101 LYS A C 1
ATOM 808 O O . LYS A 1 101 ? -8.018 8.538 4.800 1.00 95.31 101 LYS A O 1
ATOM 813 N N . GLU A 1 102 ? -9.343 10.321 5.174 1.00 97.50 102 GLU A N 1
ATOM 814 C CA . GLU A 1 102 ? -10.471 9.856 4.367 1.00 97.50 102 GLU A CA 1
ATOM 815 C C . GLU A 1 102 ? -10.229 10.074 2.875 1.00 97.50 102 GLU A C 1
ATOM 817 O O . GLU A 1 102 ? -9.515 10.994 2.466 1.00 97.50 102 GLU A O 1
ATOM 822 N N . GLY A 1 103 ? -10.919 9.270 2.072 1.00 97.94 103 GLY A N 1
ATOM 823 C CA . GLY A 1 103 ? -10.904 9.339 0.621 1.00 97.94 103 GLY A CA 1
ATOM 824 C C . GLY A 1 103 ? -9.947 8.340 -0.014 1.00 97.94 103 GLY A C 1
ATOM 825 O O . GLY A 1 103 ? -9.424 7.426 0.631 1.00 97.94 103 GLY A O 1
ATOM 826 N N . THR A 1 104 ? -9.761 8.513 -1.317 1.00 98.44 104 THR A N 1
ATOM 827 C CA . THR A 1 104 ? -8.953 7.615 -2.131 1.00 98.44 104 THR A CA 1
ATOM 828 C C . THR A 1 104 ? -7.482 7.720 -1.747 1.00 98.44 104 THR A C 1
ATOM 830 O O . THR A 1 104 ? -6.902 8.808 -1.713 1.00 98.44 104 THR A O 1
ATOM 833 N N . THR A 1 105 ? -6.885 6.574 -1.449 1.00 98.44 105 THR A N 1
ATOM 834 C CA . THR A 1 105 ? -5.480 6.429 -1.074 1.00 98.44 105 THR A CA 1
ATOM 835 C C . THR A 1 105 ? -4.837 5.391 -1.978 1.00 98.44 105 THR A C 1
ATOM 837 O O . THR A 1 105 ? -5.391 4.312 -2.194 1.00 98.44 105 THR A O 1
ATOM 840 N N . TYR A 1 106 ? -3.653 5.709 -2.480 1.00 98.62 106 TYR A N 1
ATOM 841 C CA . TYR A 1 106 ? -2.915 4.873 -3.413 1.00 98.62 106 TYR A CA 1
ATOM 842 C C . TYR A 1 106 ? -1.666 4.306 -2.749 1.00 98.62 106 TYR A C 1
ATOM 844 O O . TYR A 1 106 ? -0.980 5.006 -2.001 1.00 98.62 106 TYR A O 1
ATOM 852 N N . PHE A 1 107 ? -1.359 3.053 -3.067 1.00 98.75 107 PHE A N 1
ATOM 853 C CA . PHE A 1 107 ? -0.176 2.351 -2.595 1.00 98.75 107 PHE A CA 1
ATOM 854 C C . PHE A 1 107 ? 0.566 1.726 -3.764 1.00 98.75 107 PHE A C 1
ATOM 856 O O . PHE A 1 107 ? -0.055 1.103 -4.623 1.00 98.75 107 PHE A O 1
ATOM 863 N N . PHE A 1 108 ? 1.885 1.867 -3.796 1.00 98.62 108 PHE A N 1
ATOM 864 C CA . PHE A 1 108 ? 2.724 1.245 -4.818 1.00 98.62 108 PHE A CA 1
ATOM 865 C C . PHE A 1 108 ? 4.163 1.072 -4.333 1.00 98.62 108 PHE A C 1
ATOM 867 O O . PHE A 1 108 ? 4.550 1.632 -3.306 1.00 98.62 108 PHE A O 1
ATOM 874 N N . SER A 1 109 ? 4.948 0.277 -5.057 1.00 97.44 109 SER A N 1
ATOM 875 C CA . SER A 1 109 ? 6.397 0.234 -4.863 1.00 97.44 109 SER A CA 1
ATOM 876 C C . SER A 1 109 ? 7.115 1.150 -5.848 1.00 97.44 109 SER A C 1
ATOM 878 O O . SER A 1 109 ? 6.886 1.075 -7.052 1.00 97.44 109 SER A O 1
ATOM 880 N N . GLY A 1 110 ? 7.976 2.025 -5.334 1.00 95.12 110 GLY A N 1
ATOM 881 C CA . GLY A 1 110 ? 8.782 2.957 -6.128 1.00 95.12 110 GLY A CA 1
ATOM 882 C C . GLY A 1 110 ? 10.182 2.438 -6.467 1.00 95.12 110 GLY A C 1
ATOM 883 O O . GLY A 1 110 ? 10.947 3.142 -7.120 1.00 95.12 110 GLY A O 1
ATOM 884 N N . ASN A 1 111 ? 10.551 1.237 -6.014 1.00 93.62 111 ASN A N 1
ATOM 885 C CA . ASN A 1 111 ? 11.873 0.675 -6.289 1.00 93.62 111 ASN A CA 1
ATOM 886 C C . ASN A 1 111 ? 12.050 0.370 -7.783 1.00 93.62 111 ASN A C 1
ATOM 888 O O . ASN A 1 111 ? 11.080 0.124 -8.501 1.00 93.62 111 ASN A O 1
ATOM 892 N N . TYR A 1 112 ? 13.311 0.372 -8.229 1.00 94.25 112 TYR A N 1
ATOM 893 C CA . TYR A 1 112 ? 13.690 0.166 -9.632 1.00 94.25 112 TYR A CA 1
ATOM 894 C C . TYR A 1 112 ? 12.983 1.139 -10.584 1.00 94.25 112 TYR A C 1
ATOM 896 O O . TYR A 1 112 ? 12.403 0.729 -11.584 1.00 94.25 112 TYR A O 1
ATOM 904 N N . ASP A 1 113 ? 12.987 2.430 -10.238 1.00 94.12 113 ASP A N 1
ATOM 905 C CA . ASP A 1 113 ? 12.340 3.493 -11.018 1.00 94.12 113 ASP A CA 1
ATOM 906 C C . ASP A 1 113 ? 10.859 3.185 -11.339 1.00 94.12 113 ASP A C 1
ATOM 908 O O . ASP A 1 113 ? 10.354 3.477 -12.424 1.00 94.12 113 ASP A O 1
ATOM 912 N N . GLY A 1 114 ? 10.163 2.549 -10.388 1.00 95.81 114 GLY A N 1
ATOM 913 C CA . GLY A 1 114 ? 8.751 2.186 -10.504 1.00 95.81 114 GLY A CA 1
ATOM 914 C C . GLY A 1 114 ? 8.462 0.908 -11.297 1.00 95.81 114 GLY A C 1
ATOM 915 O O . GLY A 1 114 ? 7.288 0.582 -11.481 1.00 95.81 114 GLY A O 1
ATOM 916 N N . GLU A 1 115 ? 9.475 0.157 -11.746 1.00 97.38 115 GLU A N 1
ATOM 917 C CA . GLU A 1 115 ? 9.291 -1.095 -12.501 1.00 97.38 115 GLU A CA 1
ATOM 918 C C . GLU A 1 115 ? 8.393 -2.086 -11.743 1.00 97.38 115 GLU A C 1
ATOM 920 O O . GLU A 1 115 ? 7.444 -2.624 -12.308 1.00 97.38 115 GLU A O 1
ATOM 925 N N . GLN A 1 116 ? 8.597 -2.256 -10.435 1.00 97.19 116 GLN A N 1
ATOM 926 C CA . GLN A 1 116 ? 7.782 -3.176 -9.631 1.00 97.19 116 GLN A CA 1
ATOM 927 C C . GLN A 1 116 ? 6.307 -2.747 -9.562 1.00 97.19 116 GLN A C 1
ATOM 929 O O . GLN A 1 116 ? 5.400 -3.577 -9.646 1.00 97.19 116 GLN A O 1
ATOM 934 N N . CYS A 1 117 ? 6.049 -1.437 -9.483 1.00 98.38 117 CYS A N 1
ATOM 935 C CA . CYS A 1 117 ? 4.700 -0.890 -9.613 1.00 98.38 117 CYS A CA 1
ATOM 936 C C . CYS A 1 117 ? 4.108 -1.207 -10.991 1.00 98.38 117 CYS A C 1
ATOM 938 O O . CYS A 1 117 ? 2.998 -1.727 -11.061 1.00 98.38 117 CYS A O 1
ATOM 940 N N . GLN A 1 118 ? 4.849 -1.001 -12.083 1.00 98.06 118 GLN A N 1
ATOM 941 C CA . GLN A 1 118 ? 4.389 -1.334 -13.443 1.00 98.06 118 GLN A CA 1
ATOM 942 C C . GLN A 1 118 ? 4.083 -2.831 -13.620 1.00 98.06 118 GLN A C 1
ATOM 944 O O . GLN A 1 118 ? 3.210 -3.193 -14.411 1.00 98.06 118 GLN A O 1
ATOM 949 N N . HIS A 1 119 ? 4.745 -3.679 -12.833 1.00 98.19 119 HIS A N 1
ATOM 950 C CA . HIS A 1 119 ? 4.512 -5.117 -12.703 1.00 98.19 119 HIS A CA 1
ATOM 951 C C . HIS A 1 119 ? 3.477 -5.472 -11.621 1.00 98.19 119 HIS A C 1
ATOM 953 O O . HIS A 1 119 ? 3.526 -6.512 -10.967 1.00 98.19 119 HIS A O 1
ATOM 959 N N . GLY A 1 120 ? 2.496 -4.592 -11.419 1.00 97.94 120 GLY A N 1
ATOM 960 C CA . GLY A 1 120 ? 1.307 -4.874 -10.626 1.00 97.94 120 GLY A CA 1
ATOM 961 C C . GLY A 1 120 ? 1.483 -4.739 -9.117 1.00 97.94 120 GLY A C 1
ATOM 962 O O . GLY A 1 120 ? 0.519 -5.000 -8.400 1.00 97.94 120 GLY A O 1
ATOM 963 N N . GLN A 1 121 ? 2.638 -4.295 -8.603 1.00 98.62 121 GLN A N 1
ATOM 964 C CA . GLN A 1 121 ? 2.829 -4.009 -7.174 1.00 98.62 121 GLN A CA 1
ATOM 965 C C . GLN A 1 121 ? 2.241 -2.651 -6.774 1.00 98.62 121 GLN A C 1
ATOM 967 O O . GLN A 1 121 ? 2.933 -1.735 -6.318 1.00 98.62 121 GLN A O 1
ATOM 972 N N . HIS A 1 122 ? 0.937 -2.511 -6.987 1.00 98.75 122 HIS A N 1
ATOM 973 C CA . HIS A 1 122 ? 0.197 -1.292 -6.721 1.00 98.75 122 HIS A CA 1
ATOM 974 C C . HIS A 1 122 ? -1.281 -1.591 -6.434 1.00 98.75 122 HIS A C 1
ATOM 976 O O . HIS A 1 122 ? -1.847 -2.563 -6.943 1.00 98.75 122 HIS A O 1
ATOM 982 N N . PHE A 1 123 ? -1.944 -0.742 -5.654 1.00 98.81 123 PHE A N 1
ATOM 983 C CA . PHE A 1 123 ? -3.399 -0.749 -5.508 1.00 98.81 123 PHE A CA 1
ATOM 984 C C . PHE A 1 123 ? -3.938 0.583 -4.996 1.00 98.81 123 PHE A C 1
ATOM 986 O O . PHE A 1 123 ? -3.215 1.442 -4.497 1.00 98.81 123 PHE A O 1
ATOM 993 N N . GLU A 1 124 ? -5.252 0.712 -5.100 1.00 98.56 124 GLU A N 1
ATOM 994 C CA . GLU A 1 124 ? -6.042 1.843 -4.640 1.00 98.56 124 GLU A CA 1
ATOM 995 C C . GLU A 1 124 ? -7.070 1.347 -3.620 1.00 98.56 124 GLU A C 1
ATOM 997 O O . GLU A 1 124 ? -7.629 0.257 -3.772 1.00 98.56 124 GLU A O 1
ATOM 1002 N N .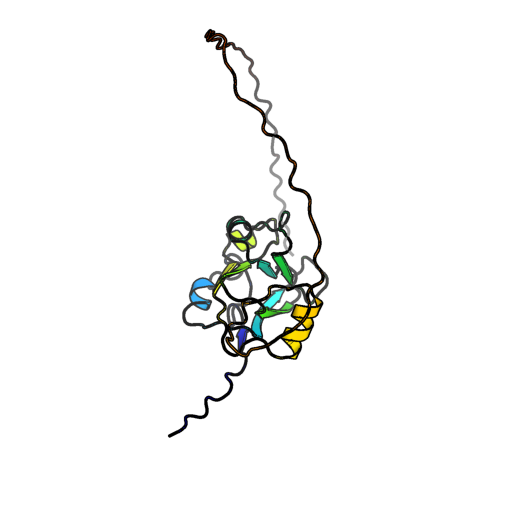 ILE A 1 125 ? -7.319 2.142 -2.582 1.00 98.69 125 ILE A N 1
ATOM 1003 C CA . ILE A 1 125 ? -8.414 1.930 -1.631 1.00 98.69 125 ILE A CA 1
ATOM 1004 C C . ILE A 1 125 ? -9.176 3.228 -1.397 1.00 98.69 125 ILE A C 1
ATOM 1006 O O . ILE A 1 125 ? -8.601 4.313 -1.466 1.00 98.69 125 ILE A O 1
ATOM 1010 N N . ASP A 1 126 ? -10.440 3.106 -1.004 1.00 98.44 126 ASP A N 1
ATOM 1011 C CA . ASP A 1 126 ? -11.216 4.210 -0.449 1.00 98.44 126 ASP A CA 1
ATOM 1012 C C . ASP A 1 126 ? -11.320 4.065 1.070 1.00 98.44 126 ASP A C 1
ATOM 1014 O O . ASP A 1 126 ? -11.810 3.056 1.587 1.00 98.44 126 ASP A O 1
ATOM 1018 N N . VAL A 1 127 ? -10.858 5.087 1.790 1.00 98.44 127 VAL A N 1
ATOM 1019 C CA . VAL A 1 127 ? -10.912 5.137 3.253 1.00 98.44 127 VAL A CA 1
ATOM 1020 C C . VAL A 1 127 ? -12.140 5.926 3.690 1.00 98.44 127 VAL A C 1
ATOM 1022 O O . VAL A 1 127 ? -12.275 7.115 3.404 1.00 98.44 127 VAL A O 1
ATOM 1025 N N . SER A 1 128 ? -13.040 5.262 4.407 1.00 97.88 128 SER A N 1
ATOM 1026 C CA . SER A 1 128 ? -14.235 5.879 4.992 1.00 97.88 128 SER A CA 1
ATOM 1027 C C . SER A 1 128 ? -13.985 6.389 6.418 1.00 97.88 128 SER A C 1
ATOM 1029 O O . SER A 1 128 ? -12.992 6.036 7.055 1.00 97.88 128 SER A O 1
ATOM 1031 N N . HIS A 1 129 ? -14.901 7.199 6.959 1.00 95.62 129 HIS A N 1
ATOM 1032 C CA . HIS A 1 129 ? -14.776 7.702 8.333 1.00 95.62 129 HIS A CA 1
ATOM 1033 C C . HIS A 1 129 ? -14.776 6.575 9.381 1.00 95.62 129 HIS A C 1
ATOM 1035 O O . HIS A 1 129 ? -14.012 6.621 10.342 1.00 95.62 129 HIS A O 1
ATOM 1041 N N . GLY A 1 130 ? -15.634 5.560 9.213 1.00 94.19 130 GLY A N 1
ATOM 1042 C CA . GLY A 1 130 ? -15.851 4.509 10.210 1.00 94.19 130 GLY A CA 1
ATOM 1043 C C . GLY A 1 130 ? -16.131 5.073 11.609 1.00 94.19 130 GLY A C 1
ATOM 1044 O O . GLY A 1 130 ? -17.005 5.923 11.781 1.00 94.19 130 GLY A O 1
ATOM 1045 N N . ALA A 1 131 ? -15.375 4.609 12.607 1.00 91.81 131 ALA A N 1
ATOM 1046 C CA . ALA A 1 131 ? -15.426 5.112 13.983 1.00 91.81 131 ALA A CA 1
ATOM 1047 C C . ALA A 1 131 ? -14.581 6.389 14.218 1.00 91.81 131 ALA A C 1
ATOM 1049 O O . ALA A 1 131 ? -14.548 6.901 15.341 1.00 91.81 131 ALA A O 1
ATOM 1050 N N . GLY A 1 132 ? -13.913 6.906 13.183 1.00 92.62 132 GLY A N 1
ATOM 1051 C CA . GLY A 1 132 ? -12.922 7.977 13.276 1.00 92.62 132 GLY A CA 1
ATOM 1052 C C . GLY A 1 132 ? -11.554 7.475 13.748 1.00 92.62 132 GLY A C 1
ATOM 1053 O O . GLY A 1 132 ? -11.350 6.284 13.935 1.00 92.62 132 GLY A O 1
ATOM 1054 N N . LEU A 1 133 ? -10.591 8.380 13.950 1.00 94.31 133 LEU A N 1
ATOM 1055 C CA . LEU A 1 133 ? -9.271 7.995 14.461 1.00 94.31 133 LEU A CA 1
ATOM 1056 C C . LEU A 1 133 ? -9.305 7.679 15.966 1.00 94.31 133 LEU A C 1
ATOM 1058 O O . LEU A 1 133 ? -9.891 8.451 16.736 1.00 94.31 133 LEU A O 1
ATOM 1062 N N . PRO A 1 134 ? -8.586 6.638 16.428 1.00 90.62 134 PRO A N 1
ATOM 1063 C CA . PRO A 1 134 ? -8.357 6.440 17.851 1.00 90.62 134 PRO A CA 1
ATOM 1064 C C . PRO A 1 134 ? -7.545 7.609 18.434 1.00 90.62 134 PRO A C 1
ATOM 1066 O O . PRO A 1 134 ? -6.756 8.224 17.711 1.00 90.62 134 PRO A O 1
ATOM 1069 N N . PRO A 1 135 ? -7.683 7.911 19.742 1.00 89.31 135 PRO A N 1
ATOM 1070 C CA . PRO A 1 135 ? -7.008 9.048 20.375 1.00 89.31 135 PRO A CA 1
ATOM 1071 C C . PRO A 1 135 ? -5.495 9.112 20.112 1.00 89.31 135 PRO A C 1
ATOM 1073 O O . PRO A 1 135 ? -4.974 10.181 19.792 1.00 89.31 135 PRO A O 1
ATOM 1076 N N . ASP A 1 136 ? -4.810 7.968 20.166 1.00 88.50 136 ASP A N 1
ATOM 1077 C CA . ASP A 1 136 ? -3.365 7.878 19.940 1.00 88.50 136 ASP A CA 1
ATOM 1078 C C . ASP A 1 136 ? -2.988 8.261 18.499 1.00 88.50 136 ASP A C 1
ATOM 1080 O O . ASP A 1 136 ? -2.060 9.050 18.297 1.00 88.50 136 ASP A O 1
ATOM 1084 N N . LEU A 1 137 ? -3.742 7.779 17.499 1.00 88.12 137 LEU A N 1
ATOM 1085 C CA . LEU A 1 137 ? -3.552 8.136 16.083 1.00 88.12 137 LEU A CA 1
ATOM 1086 C C . LEU A 1 137 ? -3.951 9.586 15.783 1.00 88.12 137 LEU A C 1
ATOM 1088 O O . LEU A 1 137 ? -3.343 10.248 14.945 1.00 88.12 137 LEU A O 1
ATOM 1092 N N . LYS A 1 138 ? -4.935 10.121 16.506 1.00 88.56 138 LYS A N 1
ATOM 1093 C CA . LYS A 1 138 ? -5.320 11.527 16.382 1.00 88.56 138 LYS A CA 1
ATOM 1094 C C . LYS A 1 138 ? -4.214 12.454 16.883 1.00 88.56 138 LYS A C 1
ATOM 1096 O O . LYS A 1 138 ? -3.895 13.431 16.217 1.00 88.56 138 LYS A O 1
ATOM 1101 N N . SER A 1 139 ? -3.606 12.134 18.028 1.00 84.44 139 SER A N 1
ATOM 1102 C CA . SER A 1 139 ? -2.535 12.956 18.606 1.00 84.44 139 SER A CA 1
ATOM 1103 C C . SER A 1 139 ? -1.307 13.045 17.694 1.00 84.44 139 SER A C 1
ATOM 1105 O O . SER A 1 139 ? -0.824 14.146 17.438 1.00 84.44 139 SER A O 1
ATOM 1107 N N . GLN A 1 140 ? -0.867 11.915 17.132 1.00 82.88 140 GLN A N 1
ATOM 1108 C CA . GLN A 1 140 ? 0.274 11.867 16.213 1.00 82.88 140 GLN A CA 1
ATOM 1109 C C . GLN A 1 140 ? -0.018 12.591 14.893 1.00 82.88 140 GLN A C 1
ATOM 1111 O O . GLN A 1 140 ? 0.820 13.367 14.437 1.00 82.88 140 GLN A O 1
ATOM 1116 N N . TYR A 1 141 ? -1.222 12.421 14.335 1.00 81.50 141 TYR A N 1
ATOM 1117 C CA . TYR A 1 141 ? -1.626 13.096 13.102 1.00 81.50 141 TYR A CA 1
ATOM 1118 C C . TYR A 1 141 ? -1.681 14.623 13.277 1.00 81.50 141 TYR A C 1
ATOM 1120 O O . TYR A 1 141 ? -1.138 15.368 12.463 1.00 81.50 141 TYR A O 1
ATOM 1128 N N . SER A 1 142 ? -2.254 15.103 14.387 1.00 77.31 142 SER A N 1
ATOM 1129 C CA . SER A 1 142 ? -2.307 16.537 14.703 1.00 77.31 142 SER A CA 1
ATOM 1130 C C . SER A 1 142 ? -0.938 17.136 15.044 1.00 77.31 142 SER A C 1
ATOM 1132 O O . SER A 1 142 ? -0.697 18.298 14.736 1.00 77.31 142 SER A O 1
ATOM 1134 N N . SER A 1 143 ? -0.018 16.368 15.637 1.00 68.75 143 SER A N 1
ATOM 1135 C CA . SER A 1 143 ? 1.359 16.832 15.872 1.00 68.75 143 SER A CA 1
ATOM 1136 C C . SER A 1 143 ? 2.232 16.852 14.610 1.00 68.75 143 SER A C 1
ATOM 1138 O O . SER A 1 143 ? 3.266 17.516 14.604 1.00 68.75 143 SER A O 1
ATOM 1140 N N . GLY A 1 144 ? 1.817 16.139 13.556 1.00 59.97 144 GLY A N 1
ATOM 1141 C CA . GLY A 1 144 ? 2.537 15.992 12.289 1.00 59.97 144 GLY A CA 1
ATOM 1142 C C . GLY A 1 144 ? 2.133 16.969 11.177 1.00 59.97 144 GLY A C 1
ATOM 1143 O O . GLY A 1 144 ? 2.684 16.870 10.089 1.00 59.97 144 GLY A O 1
ATOM 1144 N N . GLY A 1 145 ? 1.209 17.910 11.425 1.00 55.47 145 GLY A N 1
ATOM 1145 C CA . GLY A 1 145 ? 0.851 18.966 10.461 1.00 55.47 145 GLY A CA 1
ATOM 1146 C C . GLY A 1 145 ? -0.409 18.726 9.616 1.00 55.47 145 GLY A C 1
ATOM 1147 O O . GLY A 1 145 ? -0.583 19.376 8.591 1.00 55.47 145 GLY A O 1
ATOM 1148 N N . GLY A 1 146 ? -1.317 17.838 10.030 1.00 49.12 146 GLY A N 1
ATOM 1149 C CA . GLY A 1 146 ? -2.607 17.632 9.361 1.00 49.12 146 GLY A CA 1
ATOM 1150 C C . GLY A 1 146 ? -3.707 18.599 9.814 1.00 49.12 146 GLY A C 1
ATOM 1151 O O . GLY A 1 146 ? -4.737 18.146 10.314 1.00 49.12 146 GLY A O 1
ATOM 1152 N N . ASP A 1 147 ? -3.512 19.913 9.678 1.00 47.03 147 ASP A N 1
ATOM 1153 C CA . ASP A 1 147 ? -4.582 20.889 9.922 1.00 47.03 147 ASP A CA 1
ATOM 1154 C C . ASP A 1 147 ? -5.530 20.963 8.714 1.00 47.03 147 ASP A C 1
ATOM 1156 O O . ASP A 1 147 ? -5.209 21.513 7.661 1.00 47.03 147 ASP A O 1
ATOM 1160 N N . SER A 1 148 ? -6.749 20.454 8.888 1.00 40.94 148 SER A N 1
ATOM 1161 C CA . SER A 1 148 ? -7.903 20.910 8.115 1.00 40.94 148 SER A CA 1
ATOM 1162 C C . SER A 1 148 ? -9.103 21.052 9.053 1.00 40.94 148 SER A C 1
ATOM 1164 O O . SER A 1 148 ? -9.579 20.049 9.596 1.00 40.94 148 SER A O 1
ATOM 1166 N N . PRO A 1 149 ? -9.602 22.277 9.300 1.00 46.00 149 PRO A N 1
ATOM 1167 C CA . PRO A 1 149 ? -10.815 22.473 10.077 1.00 46.00 149 PRO A CA 1
ATOM 1168 C C . PRO A 1 149 ? -12.015 21.972 9.266 1.00 46.00 149 PRO A C 1
ATOM 1170 O O . PRO A 1 149 ? -12.465 22.627 8.327 1.00 46.00 149 PRO A O 1
ATOM 1173 N N . GLY A 1 150 ? -12.558 20.809 9.629 1.00 36.69 150 GLY A N 1
ATOM 1174 C CA . GLY A 1 150 ? -13.899 20.427 9.188 1.00 36.69 150 GLY A CA 1
ATOM 1175 C C . GLY A 1 150 ? -14.926 21.454 9.695 1.00 36.69 150 GLY A C 1
ATOM 1176 O O . GLY A 1 150 ? -14.774 21.958 10.814 1.00 36.69 150 GLY A O 1
ATOM 1177 N N . PRO A 1 151 ? -15.963 21.804 8.911 1.00 40.38 151 PRO A N 1
ATOM 1178 C CA . PRO A 1 151 ? -16.917 22.829 9.306 1.00 40.38 151 PRO A CA 1
ATOM 1179 C C . PRO A 1 151 ? -17.737 22.316 10.492 1.00 40.38 151 PRO A C 1
ATOM 1181 O O . PRO A 1 151 ? -18.573 21.425 10.351 1.00 40.38 151 PRO A O 1
ATOM 1184 N N . SER A 1 152 ? -17.509 22.884 11.677 1.00 42.44 152 SER A N 1
ATOM 1185 C CA . SER A 1 152 ? -18.393 22.652 12.815 1.00 42.44 152 SER A CA 1
ATOM 1186 C C . SER A 1 152 ? -19.706 23.388 12.558 1.00 42.44 152 SER A C 1
ATOM 1188 O O . SER A 1 152 ? -19.815 24.600 12.739 1.00 42.44 152 SER A O 1
ATOM 1190 N N . ALA A 1 153 ? -20.708 22.652 12.086 1.00 44.66 153 ALA A N 1
ATOM 1191 C CA . ALA A 1 153 ? -22.087 23.094 12.137 1.00 44.66 153 ALA A CA 1
ATOM 1192 C C . ALA A 1 153 ? -22.589 22.946 13.578 1.00 44.66 153 ALA A C 1
ATOM 1194 O O . ALA A 1 153 ? -22.770 21.829 14.058 1.00 44.66 153 ALA A O 1
ATOM 1195 N N . SER A 1 154 ? -22.845 24.063 14.261 1.00 33.16 154 SER A N 1
ATOM 1196 C CA . SER A 1 154 ? -23.846 24.147 15.332 1.00 33.16 154 SER A CA 1
ATOM 1197 C C . SER A 1 154 ? -24.272 25.595 15.564 1.00 33.16 154 SER A C 1
ATOM 1199 O O . SER A 1 154 ? -23.481 26.482 15.865 1.00 33.16 154 SER A O 1
ATOM 1201 N N . THR A 1 155 ? -25.566 25.796 15.366 1.00 39.44 155 THR A N 1
ATOM 1202 C CA . THR A 1 155 ? -26.351 27.020 15.474 1.00 39.44 155 THR A CA 1
ATOM 1203 C C . THR A 1 155 ? -26.719 27.393 16.917 1.00 39.44 155 THR A C 1
ATOM 1205 O O . THR A 1 155 ? -27.069 26.530 17.720 1.00 39.44 155 THR A O 1
ATOM 1208 N N . SER A 1 156 ? -26.866 28.712 17.107 1.00 41.50 156 SER A N 1
ATOM 1209 C CA . SER A 1 156 ? -27.766 29.469 18.012 1.00 41.50 156 SER A CA 1
ATOM 1210 C C . SER A 1 156 ? -27.422 29.691 19.497 1.00 41.50 156 SER A C 1
ATOM 1212 O O . SER A 1 156 ? -27.281 28.754 20.274 1.00 41.50 156 SER A O 1
ATOM 1214 N N . GLY A 1 157 ? -27.469 30.981 19.877 1.00 32.19 157 GLY A N 1
ATOM 1215 C CA . GLY A 1 157 ? -27.535 31.531 21.242 1.00 32.19 157 GLY A CA 1
ATOM 1216 C C . GLY A 1 157 ? -26.529 32.677 21.444 1.00 32.19 157 GLY A C 1
ATOM 1217 O O . GLY A 1 157 ? -25.408 32.410 21.843 1.00 32.19 157 GLY A O 1
ATOM 1218 N N . ALA A 1 158 ? -26.763 33.875 20.899 1.00 39.44 158 ALA A N 1
ATOM 1219 C CA . ALA A 1 158 ? -27.451 35.016 21.529 1.00 39.44 158 ALA A CA 1
ATOM 1220 C C . ALA A 1 158 ? -26.578 35.821 22.529 1.00 39.44 158 ALA A C 1
ATOM 1222 O O . ALA A 1 158 ? -26.187 35.322 23.579 1.00 39.44 158 ALA A O 1
ATOM 1223 N N . ASP A 1 159 ? -26.376 37.086 22.144 1.00 37.91 159 ASP A N 1
ATOM 1224 C CA . ASP A 1 159 ? -26.219 38.301 22.957 1.00 37.91 159 ASP A CA 1
ATOM 1225 C C . ASP A 1 159 ? -24.850 38.685 23.570 1.00 37.91 159 ASP A C 1
ATOM 1227 O O . ASP A 1 159 ? -24.487 38.337 24.688 1.00 37.91 159 ASP A O 1
ATOM 1231 N N . ASP A 1 160 ? -24.185 39.557 22.802 1.00 39.94 160 ASP A N 1
ATOM 1232 C CA . ASP A 1 160 ? -23.915 40.968 23.135 1.00 39.94 160 ASP A CA 1
ATOM 1233 C C . ASP A 1 160 ? -22.524 41.398 23.662 1.00 39.94 160 ASP A C 1
ATOM 1235 O O . ASP A 1 160 ? -22.016 40.955 24.691 1.00 39.94 160 ASP A O 1
ATOM 1239 N N . GLN A 1 161 ? -22.021 42.419 22.953 1.00 35.97 161 GLN A N 1
ATOM 1240 C CA . GLN A 1 161 ? -21.255 43.572 23.428 1.00 35.97 161 GLN A CA 1
ATOM 1241 C C . GLN A 1 161 ? -19.736 43.691 23.132 1.00 35.97 161 GLN A C 1
ATOM 1243 O O . GLN A 1 161 ? -18.872 43.095 23.768 1.00 35.97 161 GLN A O 1
ATOM 1248 N N . SER A 1 162 ? -19.471 44.690 22.270 1.00 40.84 162 SER A N 1
ATOM 1249 C CA . SER A 1 162 ? -18.264 45.521 22.056 1.00 40.84 162 SER A CA 1
ATOM 1250 C C . SER A 1 162 ? -17.176 45.062 21.074 1.00 40.84 162 SER A C 1
ATOM 1252 O O . SER A 1 162 ? -16.151 44.501 21.450 1.00 40.84 162 SER A O 1
ATOM 1254 N N . THR A 1 163 ? -17.330 45.480 19.815 1.00 44.34 163 THR A N 1
ATOM 1255 C CA . THR A 1 163 ? -16.236 45.680 18.849 1.00 44.34 163 THR A CA 1
ATOM 1256 C C . THR A 1 163 ? -15.694 47.115 18.930 1.00 44.34 163 THR A C 1
ATOM 1258 O O . THR A 1 163 ? -16.500 48.044 18.969 1.00 44.34 163 THR A O 1
ATOM 1261 N N . PRO A 1 164 ? -14.372 47.351 18.866 1.00 47.09 164 PRO A N 1
ATOM 1262 C CA . PRO A 1 164 ? -13.831 48.671 18.546 1.00 47.09 164 PRO A CA 1
ATOM 1263 C C . PRO A 1 164 ? -13.817 48.900 17.027 1.00 47.09 164 PRO A C 1
ATOM 1265 O O . PRO A 1 164 ? -13.233 48.112 16.281 1.00 47.09 164 PRO A O 1
ATOM 1268 N N . ASP A 1 165 ? -14.433 49.996 16.581 1.00 40.34 165 ASP A N 1
ATOM 1269 C CA . ASP A 1 165 ? -14.406 50.475 15.197 1.00 40.34 165 ASP A CA 1
ATOM 1270 C C . ASP A 1 165 ? -12.968 50.695 14.698 1.00 40.34 165 ASP A C 1
ATOM 1272 O O . ASP A 1 165 ? -12.232 51.532 15.225 1.00 40.34 165 ASP A O 1
ATOM 1276 N N . THR A 1 166 ? -12.572 49.989 13.636 1.00 41.78 166 THR A N 1
ATOM 1277 C CA . THR A 1 166 ? -11.389 50.351 12.841 1.00 41.78 166 THR A CA 1
ATOM 1278 C C . THR A 1 166 ? -11.858 50.994 11.544 1.00 41.78 166 THR A C 1
ATOM 1280 O O . THR A 1 166 ? -12.325 50.332 10.621 1.00 41.78 166 THR A O 1
ATOM 1283 N N . VAL A 1 167 ? -11.743 52.319 11.498 1.00 47.91 167 VAL A N 1
ATOM 1284 C CA . VAL A 1 167 ? -11.994 53.154 10.322 1.00 47.91 167 VAL A CA 1
ATOM 1285 C C . VAL A 1 167 ? -10.950 52.834 9.249 1.00 47.91 167 VAL A C 1
ATOM 1287 O O . VAL A 1 167 ? -9.765 53.096 9.449 1.00 47.91 167 VAL A O 1
ATOM 1290 N N . ILE A 1 168 ? -11.380 52.318 8.095 1.00 41.53 168 ILE A N 1
ATOM 1291 C CA . ILE A 1 168 ? -10.550 52.252 6.883 1.00 41.53 168 ILE A CA 1
ATOM 1292 C C . ILE A 1 168 ? -11.062 53.292 5.874 1.00 41.53 168 ILE A C 1
ATOM 1294 O O . ILE A 1 168 ? -12.217 53.205 5.454 1.00 41.53 168 ILE A O 1
ATOM 1298 N N . PRO A 1 169 ? -10.236 54.271 5.455 1.00 42.34 169 PRO A N 1
ATOM 1299 C CA . PRO A 1 169 ? -10.587 55.192 4.380 1.00 42.34 169 PRO A CA 1
ATOM 1300 C C . PRO A 1 169 ? -10.639 54.476 3.027 1.00 42.34 169 PRO A C 1
ATOM 1302 O O . PRO A 1 169 ? -9.693 53.804 2.620 1.00 42.34 169 PRO A O 1
ATOM 1305 N N . SER A 1 170 ? -11.741 54.660 2.305 1.00 43.34 170 SER A N 1
ATOM 1306 C CA . SER A 1 170 ? -11.915 54.208 0.927 1.00 43.34 170 SER A CA 1
ATOM 1307 C C . SER A 1 170 ? -11.248 55.208 -0.018 1.00 43.34 170 SER A C 1
ATOM 1309 O O . SER A 1 170 ? -11.819 56.257 -0.300 1.00 43.34 170 SER A O 1
ATOM 1311 N N . ASN A 1 171 ? -10.051 54.906 -0.515 1.00 46.19 171 ASN A N 1
ATOM 1312 C CA . ASN A 1 171 ? -9.561 55.558 -1.726 1.00 46.19 171 ASN A CA 1
ATOM 1313 C C . ASN A 1 171 ? -8.627 54.620 -2.495 1.00 46.19 171 ASN A C 1
ATOM 1315 O O . ASN A 1 171 ? -7.452 54.483 -2.162 1.00 46.19 171 ASN A O 1
ATOM 1319 N N . PHE A 1 172 ? -9.162 53.969 -3.526 1.00 48.41 172 PHE A N 1
ATOM 1320 C CA . PHE A 1 172 ? -8.337 53.492 -4.626 1.00 48.41 172 PHE A CA 1
ATOM 1321 C C . PHE A 1 172 ? -8.993 53.913 -5.935 1.00 48.41 172 PHE A C 1
ATOM 1323 O O . PHE A 1 172 ? -10.088 53.474 -6.292 1.00 48.41 172 PHE A O 1
ATOM 1330 N N . ASP A 1 173 ? -8.316 54.858 -6.572 1.00 47.69 173 ASP A N 1
ATOM 1331 C CA . ASP A 1 173 ? -8.695 55.529 -7.796 1.00 47.69 173 ASP A CA 1
ATOM 1332 C C . ASP A 1 173 ? -8.751 54.575 -8.997 1.00 47.69 173 ASP A C 1
ATOM 1334 O O . ASP A 1 173 ? -7.958 53.649 -9.171 1.00 47.69 173 ASP A O 1
ATOM 1338 N N . LYS A 1 174 ? -9.739 54.853 -9.841 1.00 51.09 174 LYS A N 1
ATOM 1339 C CA . LYS A 1 174 ? -10.127 54.154 -11.066 1.00 51.09 174 LYS A CA 1
ATOM 1340 C C . LYS A 1 174 ? -9.221 54.575 -12.235 1.00 51.09 174 LYS A C 1
ATOM 1342 O O . LYS A 1 174 ? -9.181 55.770 -12.528 1.00 51.09 174 LYS A O 1
ATOM 1347 N N . PRO A 1 175 ? -8.582 53.662 -12.991 1.00 41.53 175 PRO A N 1
ATOM 1348 C CA . PRO A 1 175 ? -8.034 54.012 -14.295 1.00 41.53 175 PRO A CA 1
ATOM 1349 C C . PRO A 1 175 ? -9.176 54.074 -15.314 1.00 41.53 175 PRO A C 1
ATOM 1351 O O . PRO A 1 175 ? -9.971 53.143 -15.445 1.00 41.53 175 PRO A O 1
ATOM 1354 N N . THR A 1 176 ? -9.285 55.208 -15.997 1.00 42.31 176 THR A N 1
ATOM 1355 C CA . THR A 1 176 ? -10.239 55.451 -17.080 1.00 42.31 176 THR A CA 1
ATOM 1356 C C . THR A 1 176 ? -9.703 54.882 -18.391 1.00 42.31 176 THR A C 1
ATOM 1358 O O . THR A 1 176 ? -8.542 55.079 -18.737 1.00 42.31 176 THR A O 1
ATOM 1361 N N . ASP A 1 177 ? -10.574 54.176 -19.109 1.00 48.09 177 ASP A N 1
ATOM 1362 C CA . ASP A 1 177 ? -10.396 53.796 -20.507 1.00 48.09 177 ASP A CA 1
ATOM 1363 C C . ASP A 1 177 ? -10.629 55.028 -21.396 1.00 48.09 177 ASP A C 1
ATOM 1365 O O . ASP A 1 177 ? -11.599 55.757 -21.183 1.00 48.09 177 ASP A O 1
ATOM 1369 N N . ASN A 1 178 ? -9.726 55.268 -22.349 1.00 38.62 178 ASN A N 1
ATOM 1370 C CA . ASN A 1 178 ? -9.925 56.158 -23.492 1.00 38.62 178 ASN A CA 1
ATOM 1371 C C . ASN A 1 178 ? -8.881 55.856 -24.588 1.00 38.62 178 ASN A C 1
ATOM 1373 O O . ASN A 1 178 ? -7.797 56.430 -24.612 1.00 38.62 178 ASN A O 1
ATOM 1377 N N . GLY A 1 179 ? -9.257 54.974 -25.518 1.00 38.81 179 GLY A N 1
ATOM 1378 C CA . GLY A 1 179 ? -9.400 55.320 -26.940 1.00 38.81 179 GLY A CA 1
ATOM 1379 C C . GLY A 1 179 ? -8.157 55.514 -27.831 1.00 38.81 179 GLY A C 1
ATOM 1380 O O . GLY A 1 179 ? -7.416 56.481 -27.705 1.00 38.81 179 GLY A O 1
ATOM 1381 N N . ASN A 1 180 ? -8.128 54.686 -28.887 1.00 36.66 180 ASN A N 1
ATOM 1382 C CA . ASN A 1 180 ? -7.546 54.887 -30.228 1.00 36.66 180 ASN A CA 1
ATOM 1383 C C . ASN A 1 180 ? -6.020 54.746 -30.428 1.00 36.66 180 ASN A C 1
ATOM 1385 O O . ASN A 1 180 ? -5.271 55.694 -30.231 1.00 36.66 180 ASN A O 1
ATOM 1389 N N . ALA A 1 181 ? -5.589 53.660 -31.093 1.00 40.47 181 ALA A N 1
ATOM 1390 C CA . ALA A 1 181 ? -5.325 53.671 -32.545 1.00 40.47 181 ALA A CA 1
ATOM 1391 C C . ALA A 1 181 ? -4.725 52.347 -33.087 1.00 40.47 181 ALA A C 1
ATOM 1393 O O . ALA A 1 181 ? -3.728 51.848 -32.584 1.00 40.47 181 ALA A O 1
ATOM 1394 N N . LYS A 1 182 ? -5.296 51.918 -34.223 1.00 35.88 182 LYS A N 1
ATOM 1395 C CA . LYS A 1 182 ? -4.718 51.160 -35.354 1.00 35.88 182 LYS A CA 1
ATOM 1396 C C . LYS A 1 182 ? -4.285 49.691 -35.199 1.00 35.88 182 LYS A C 1
ATOM 1398 O O . LYS A 1 182 ? -3.167 49.359 -34.833 1.00 35.88 182 LYS A O 1
ATOM 1403 N N . GLU A 1 183 ? -5.162 48.855 -35.750 1.00 41.53 183 GLU A N 1
ATOM 1404 C CA . GLU A 1 183 ? -4.870 47.680 -36.579 1.00 41.53 183 GLU A CA 1
ATOM 1405 C C . GLU A 1 183 ? -3.747 47.921 -37.616 1.00 41.53 183 GLU A C 1
ATOM 1407 O O . GLU A 1 183 ? -3.768 48.927 -38.335 1.00 41.53 183 GLU A O 1
ATOM 1412 N N . ALA A 1 184 ? -2.825 46.958 -37.733 1.00 37.59 184 ALA A N 1
ATOM 1413 C CA . ALA A 1 184 ? -2.204 46.538 -38.992 1.00 37.59 184 ALA A CA 1
ATOM 1414 C C . ALA A 1 184 ? -1.565 45.142 -38.834 1.00 37.59 184 ALA A C 1
ATOM 1416 O O . ALA A 1 184 ? -0.634 44.950 -38.054 1.00 37.59 184 ALA A O 1
ATOM 1417 N N . SER A 1 185 ? -2.075 44.189 -39.615 1.00 41.75 185 SER A N 1
ATOM 1418 C CA . SER A 1 185 ? -1.485 42.879 -39.917 1.00 41.75 185 SER A CA 1
ATOM 1419 C C . SER A 1 185 ? -0.075 42.978 -40.509 1.00 41.75 185 SER A C 1
ATOM 1421 O O . SER A 1 185 ? 0.121 43.797 -41.401 1.00 41.75 185 SER A O 1
ATOM 1423 N N . THR A 1 186 ? 0.824 42.041 -40.175 1.00 38.41 186 THR A N 1
ATOM 1424 C CA . THR A 1 186 ? 1.748 41.412 -41.144 1.00 38.41 186 THR A CA 1
ATOM 1425 C C . THR A 1 186 ? 2.190 40.014 -40.688 1.00 38.41 186 THR A C 1
ATOM 1427 O O . THR A 1 186 ? 2.599 39.787 -39.553 1.00 38.41 186 THR A O 1
ATOM 1430 N N . SER A 1 187 ? 2.100 39.067 -41.619 1.00 44.66 187 SER A N 1
ATOM 1431 C CA . SER A 1 187 ? 2.557 37.679 -41.533 1.00 44.66 187 SER A CA 1
ATOM 1432 C C . SER A 1 187 ? 4.065 37.563 -41.782 1.00 44.66 187 SER A C 1
ATOM 1434 O O . SER A 1 187 ? 4.582 38.274 -42.641 1.00 44.66 187 SER A O 1
ATOM 1436 N N . ALA A 1 188 ? 4.739 36.582 -41.172 1.00 41.69 188 ALA A N 1
ATOM 1437 C CA . ALA A 1 188 ? 5.912 35.944 -41.780 1.00 41.69 188 ALA A CA 1
ATOM 1438 C C . ALA A 1 188 ? 6.169 34.552 -41.180 1.00 41.69 188 ALA A C 1
ATOM 1440 O O . ALA A 1 188 ? 6.627 34.410 -40.050 1.00 41.69 188 ALA A O 1
ATOM 1441 N N . ALA A 1 189 ? 5.891 33.523 -41.980 1.00 41.97 189 ALA A N 1
ATOM 1442 C CA . ALA A 1 189 ? 6.521 32.220 -41.856 1.00 41.97 189 ALA A CA 1
ATOM 1443 C C . ALA A 1 189 ? 7.969 32.322 -42.360 1.00 41.97 189 ALA A C 1
ATOM 1445 O O . ALA A 1 189 ? 8.212 32.948 -43.393 1.00 41.97 189 ALA A O 1
ATOM 1446 N N . VAL A 1 190 ? 8.910 31.664 -41.682 1.00 41.88 190 VAL A N 1
ATOM 1447 C CA . VAL A 1 190 ? 10.232 31.365 -42.243 1.00 41.88 190 VAL A CA 1
ATOM 1448 C C . VAL A 1 190 ? 10.436 29.857 -42.283 1.00 41.88 190 VAL A C 1
ATOM 1450 O O . VAL A 1 190 ? 10.488 29.162 -41.273 1.00 41.88 190 VAL A O 1
ATOM 1453 N N . VAL A 1 191 ? 10.476 29.386 -43.523 1.00 39.75 191 VAL A N 1
ATOM 1454 C CA . VAL A 1 191 ? 10.872 28.066 -43.996 1.00 39.75 191 VAL A CA 1
ATOM 1455 C C . VAL A 1 191 ? 12.387 28.062 -44.213 1.00 39.75 191 VAL A C 1
ATOM 1457 O O . VAL A 1 191 ? 12.939 29.056 -44.679 1.00 39.75 191 VAL A O 1
ATOM 1460 N N . GLY A 1 192 ? 13.014 26.903 -43.991 1.00 33.91 192 GLY A N 1
ATOM 1461 C CA . GLY A 1 192 ? 14.306 26.517 -44.572 1.00 33.91 192 GLY A CA 1
ATOM 1462 C C . GLY A 1 192 ? 15.325 26.106 -43.506 1.00 33.91 192 GLY A C 1
ATOM 1463 O O . GLY A 1 192 ? 15.568 26.860 -42.579 1.00 33.91 192 GLY A O 1
ATOM 1464 N N . GLY A 1 193 ? 15.962 24.936 -43.535 1.00 33.25 193 GLY A N 1
ATOM 1465 C CA . GLY A 1 193 ? 16.068 23.909 -44.569 1.00 33.25 193 GLY A CA 1
ATOM 1466 C C . GLY A 1 193 ? 17.521 23.417 -44.651 1.00 33.25 193 GLY A C 1
ATOM 1467 O O . GLY A 1 193 ? 18.425 24.234 -44.777 1.00 33.25 193 GLY A O 1
ATOM 1468 N N . GLY A 1 194 ? 17.717 22.091 -44.635 1.00 33.00 194 GLY A N 1
ATOM 1469 C CA . GLY A 1 194 ? 18.982 21.394 -44.937 1.00 33.00 194 GLY A CA 1
ATOM 1470 C C . GLY A 1 194 ? 19.891 21.182 -43.718 1.00 33.00 194 GLY A C 1
ATOM 1471 O O . GLY A 1 194 ? 20.043 22.075 -42.902 1.00 33.00 194 GLY A O 1
ATOM 1472 N N . GLY A 1 195 ? 20.541 20.043 -43.491 1.00 32.53 195 GLY A N 1
ATOM 1473 C CA . GLY A 1 195 ? 20.764 18.827 -44.273 1.00 32.53 195 GLY A CA 1
ATOM 1474 C C . GLY A 1 195 ? 22.033 18.140 -43.727 1.00 32.53 195 GLY A C 1
ATOM 1475 O O . GLY A 1 195 ? 22.924 18.827 -43.239 1.00 32.53 195 GLY A O 1
ATOM 1476 N N . GLY A 1 196 ? 22.124 16.807 -43.815 1.00 36.72 196 GLY A N 1
ATOM 1477 C CA . GLY A 1 196 ? 23.342 16.021 -43.525 1.00 36.72 196 GLY A CA 1
ATOM 1478 C C . GLY A 1 196 ? 23.098 14.921 -42.481 1.00 36.72 196 GLY A C 1
ATOM 1479 O O . GLY A 1 196 ? 22.897 15.223 -41.315 1.00 36.72 196 GLY A O 1
ATOM 1480 N N . LEU A 1 197 ? 22.853 13.660 -42.859 1.00 41.88 197 LEU A N 1
ATOM 1481 C CA . LEU A 1 197 ? 23.801 12.623 -43.319 1.00 41.88 197 LEU A CA 1
ATOM 1482 C C . LEU A 1 197 ? 24.820 12.190 -42.249 1.00 41.88 197 LEU A C 1
ATOM 1484 O O . LEU A 1 197 ? 25.833 12.852 -42.052 1.00 41.88 197 LEU A O 1
ATOM 1488 N N . GLY A 1 198 ? 24.587 11.004 -41.671 1.00 38.12 198 GLY A N 1
ATOM 1489 C CA . GLY A 1 198 ? 25.632 10.160 -41.081 1.00 38.12 198 GLY A CA 1
ATOM 1490 C C . GLY A 1 198 ? 25.195 9.362 -39.845 1.00 38.12 198 GLY A C 1
ATOM 1491 O O . GLY A 1 198 ? 25.109 9.947 -38.769 1.00 38.12 198 GLY A O 1
ATOM 1492 N N . PRO A 1 199 ? 24.968 8.037 -39.946 1.00 48.75 199 PRO A N 1
ATOM 1493 C CA . PRO A 1 199 ? 24.835 7.171 -38.782 1.00 48.75 199 PRO A CA 1
ATOM 1494 C C . PRO A 1 199 ? 26.230 6.747 -38.301 1.00 48.75 199 PRO A C 1
ATOM 1496 O O . PRO A 1 199 ? 26.980 6.122 -39.047 1.00 48.75 199 PRO A O 1
ATOM 1499 N N . MET A 1 200 ? 26.579 7.052 -37.052 1.00 46.72 200 MET A N 1
ATOM 1500 C CA . MET A 1 200 ? 27.690 6.383 -36.371 1.00 46.72 200 MET A CA 1
ATOM 1501 C C . MET A 1 200 ? 27.102 5.340 -35.431 1.00 46.72 200 MET A C 1
ATOM 1503 O O . MET A 1 200 ? 26.506 5.663 -34.407 1.00 46.72 200 MET A O 1
ATOM 1507 N N . GLY A 1 201 ? 27.226 4.081 -35.846 1.00 39.00 201 GLY A N 1
ATOM 1508 C CA . GLY A 1 201 ? 26.862 2.927 -35.044 1.00 39.00 201 GLY A CA 1
ATOM 1509 C C . GLY A 1 201 ? 27.733 2.829 -33.796 1.00 39.00 201 GLY A C 1
ATOM 1510 O O . GLY A 1 201 ? 28.959 2.897 -33.874 1.00 39.00 201 GLY A O 1
ATOM 1511 N N . VAL A 1 202 ? 27.089 2.617 -32.652 1.00 43.94 202 VAL A N 1
ATOM 1512 C CA . VAL A 1 202 ? 27.741 2.061 -31.469 1.00 43.94 202 VAL A CA 1
ATOM 1513 C C . VAL A 1 202 ? 27.514 0.556 -31.509 1.00 43.94 202 VAL A C 1
ATOM 1515 O O . VAL A 1 202 ? 26.388 0.066 -31.459 1.00 43.94 202 VAL A O 1
ATOM 1518 N N . VAL A 1 203 ? 28.615 -0.168 -31.673 1.00 42.97 203 VAL A N 1
ATOM 1519 C CA . VAL A 1 203 ? 28.694 -1.624 -31.597 1.00 42.97 203 VAL A CA 1
ATOM 1520 C C . VAL A 1 203 ? 28.467 -2.031 -30.142 1.00 42.97 203 VAL A C 1
ATOM 1522 O O . VAL A 1 203 ? 29.315 -1.772 -29.292 1.00 42.97 203 VAL A O 1
ATOM 1525 N N . VAL A 1 204 ? 27.340 -2.683 -29.850 1.00 41.91 204 VAL A N 1
ATOM 1526 C CA . VAL A 1 204 ? 27.171 -3.434 -28.600 1.00 41.91 204 VAL A CA 1
ATOM 1527 C C . VAL A 1 204 ? 27.868 -4.776 -28.793 1.00 41.91 204 VAL A C 1
ATOM 1529 O O . VAL A 1 204 ? 27.413 -5.626 -29.559 1.00 41.91 204 VAL A O 1
ATOM 1532 N N . VAL A 1 205 ? 29.017 -4.947 -28.141 1.00 48.06 205 VAL A N 1
ATOM 1533 C CA . VAL A 1 205 ? 29.702 -6.239 -28.074 1.00 48.06 205 VAL A CA 1
ATOM 1534 C C . VAL A 1 205 ? 28.938 -7.119 -27.094 1.00 48.06 205 VAL A C 1
ATOM 1536 O O . VAL A 1 205 ? 28.843 -6.827 -25.906 1.00 48.06 205 VAL A O 1
ATOM 1539 N N . VAL A 1 206 ? 28.387 -8.203 -27.627 1.00 44.66 206 VAL A N 1
ATOM 1540 C CA . VAL A 1 206 ? 27.751 -9.282 -26.879 1.00 44.66 206 VAL A CA 1
ATOM 1541 C C . VAL A 1 206 ? 28.832 -10.030 -26.092 1.00 44.66 206 VAL A C 1
ATOM 1543 O O . VAL A 1 206 ? 29.745 -10.602 -26.685 1.00 44.66 206 VAL A O 1
ATOM 1546 N N . GLY A 1 207 ? 28.726 -10.041 -24.764 1.00 36.75 207 GLY A N 1
ATOM 1547 C CA . GLY A 1 207 ? 29.578 -10.827 -23.873 1.00 36.75 207 GLY A CA 1
ATOM 1548 C C . GLY A 1 207 ? 28.728 -11.727 -22.989 1.00 36.75 207 GLY A C 1
ATOM 1549 O O . GLY A 1 207 ? 28.222 -11.290 -21.963 1.00 36.75 207 GLY A O 1
ATOM 1550 N N . TRP A 1 208 ? 28.562 -12.981 -23.406 1.00 41.19 208 TRP A N 1
ATOM 1551 C CA . TRP A 1 208 ? 28.003 -14.049 -22.582 1.00 41.19 208 TRP A CA 1
ATOM 1552 C C . TRP A 1 208 ? 29.055 -14.472 -21.555 1.00 41.19 208 TRP A C 1
ATOM 1554 O O . TRP A 1 208 ? 30.176 -14.803 -21.942 1.00 41.19 208 TRP A O 1
ATOM 1564 N N . ALA A 1 209 ? 28.694 -14.544 -20.276 1.00 46.94 209 ALA A N 1
ATOM 1565 C CA . ALA A 1 209 ? 29.453 -15.306 -19.292 1.00 46.94 209 ALA A CA 1
ATOM 1566 C C . ALA A 1 209 ? 28.491 -16.013 -18.333 1.00 46.94 209 ALA A C 1
ATOM 1568 O O . ALA A 1 209 ? 27.820 -15.400 -17.510 1.00 46.94 209 ALA A O 1
ATOM 1569 N N . TRP A 1 210 ? 28.432 -17.329 -18.507 1.00 44.59 210 TRP A N 1
ATOM 1570 C CA . TRP A 1 210 ? 27.874 -18.304 -17.582 1.00 44.59 210 TRP A CA 1
ATOM 1571 C C . TRP A 1 210 ? 28.842 -18.524 -16.414 1.00 44.59 210 TRP A C 1
ATOM 1573 O O . TRP A 1 210 ? 30.043 -18.598 -16.657 1.00 44.59 210 TRP A O 1
ATOM 1583 N N . MET A 1 211 ? 28.317 -18.714 -15.201 1.00 45.84 211 MET A N 1
ATOM 1584 C CA . MET A 1 211 ? 28.887 -19.462 -14.056 1.00 45.84 211 MET A CA 1
ATOM 1585 C C . MET A 1 211 ? 27.826 -19.340 -12.948 1.00 45.84 211 MET A C 1
ATOM 1587 O O . MET A 1 211 ? 27.575 -18.236 -12.490 1.00 45.84 211 MET A O 1
ATOM 1591 N N . VAL A 1 212 ? 26.995 -20.327 -12.598 1.00 46.88 212 VAL A N 1
ATOM 1592 C CA . VAL A 1 212 ? 27.239 -21.717 -12.170 1.00 46.88 212 VAL A CA 1
ATOM 1593 C C . VAL A 1 212 ? 28.348 -21.823 -11.123 1.00 46.88 212 VAL A C 1
ATOM 1595 O O . VAL A 1 212 ? 29.493 -22.107 -11.468 1.00 46.88 212 VAL A O 1
ATOM 1598 N N . TRP A 1 213 ? 27.983 -21.641 -9.853 1.00 50.88 213 TRP A N 1
ATOM 1599 C CA . TRP A 1 213 ? 28.048 -22.721 -8.863 1.00 50.88 213 TRP A CA 1
ATOM 1600 C C . TRP A 1 213 ? 27.042 -22.479 -7.737 1.00 50.88 213 TRP A C 1
ATOM 1602 O O . TRP A 1 213 ? 26.931 -21.310 -7.309 1.00 50.88 213 TRP A O 1
#

pLDDT: mean 75.74, std 25.47, range [32.19, 98.81]

Organism: Acorus gramineus (NCBI:txid55184)

InterPro domains:
  IPR003245 Phytocyanin domain [PF02298] (29-121)
  IPR003245 Phytocyanin domain [PS51485] (11-129)
  IPR008972 Cupredoxin [G3DSA:2.60.40.420] (9-130)
  IPR008972 Cupredoxin [SSF49503] (11-127)
  IPR039391 Phytocyanin-like [PTHR33021] (11-168)

Foldseek 3Di:
DDDPPDQPDAEEQEQQVPQFQFFCVVPVVGARVVSQPPDAAAAFHKYKGKFFLLWKKKKFPDVVCLVQLHCPPPDPRMDIFDPDDRDNDRHIDMTIDGDHDFAKMKIATCHPVSVRSVRNSIDIDGYHHRSHYDPVSVVVCVVVPPDDDDDDDDDDDDDDDDDDDDDDDDDDDDDDDDDDDDDDDDDDDDDDDDDDDDDDDDDDDDDDDDDDD

Secondary structure (DSSP, 8-state):
-----PPPPP-EEETTTTS-S--TTT-TT--HHHHHTT--EETT-EEEEEEETTS-EEEES-HHHHHHT--TT--TTEEEE-SS---SS--EEEEEEE--S-EEEEEE--TTTTHHHHTT-EEEEEEE-TT---HHHHHHHHHTT-----------------PPP-------PPPPP------------------------------------